Protein AF-0000000070921742 (afdb_homodimer)

Radius of gyration: 19.78 Å; Cα contacts (8 Å, |Δi|>4): 533; chains: 2; bounding box: 49×67×45 Å

Organism: NCBI:txid713585

Secondary structure (DSSP, 8-state):
-EE-EEEEEEEE-TTSSEEEE-SS-TT-EEEESSHHHHHHHHHHHHHHHHHHHHHHT---PPPPPPPTT-EEEEPPHHHHHHHHHHHHHHHHT--HHHHHHHHTS-HHHHHHHH-TTS---HHHHHHHHHHTTEEEEEEEEE-/-EE-EEEEEEEE-TTSSEEEE-SS-TT-EEEESSHHHHHHHHHHHHHHHHHHHHHHT---PPPPPPPTT-EEEEPPHHHHHHHHHHHHHHHHT--HHHHHHHHTS-HHHHHHHH-TTS---HHHHHHHHHHTTEEEEEEEEE-

Foldseek 3Di:
DAFQKAWWAWDADPVAFTWIAGPQQRQLIDTDRDDVVNQVSSQVSSLVSLLVCLVVVHDRDGHDDYDPRTDIHGHPPLSVLLSLLSNLCVVVVNDLCNLCVLLVHDSVVSVLSNNSVHDDDPVSSQVSCVSSVHHDDDDDDDD/DAFQKAWWAWDADPVAFTWIAGPQQRQLIDTDRDDVVNQVSSQVSSLVSLLVCLVVVHARDGHDDYDPRTDIHGHPPLSVLLSLLSNLCVVVVNDLCNLCVLLVHDSVVSVLSNNSVHDDDPVSSQVSCVSSVHHDDDDDDDD

pLDDT: mean 95.02, std 4.04, range [66.06, 98.38]

Structure (mmCIF, N/CA/C/O backbone):
data_AF-0000000070921742-model_v1
#
loop_
_entity.id
_entity.type
_entity.pdbx_description
1 polymer Antitoxin
#
loop_
_atom_site.group_PDB
_atom_site.id
_atom_site.type_symbol
_atom_site.label_atom_id
_atom_site.label_alt_id
_atom_site.label_comp_id
_atom_site.label_asym_id
_atom_site.label_entity_id
_atom_site.label_seq_id
_atom_site.pdbx_PDB_ins_code
_atom_site.Cartn_x
_atom_site.Cartn_y
_atom_site.Cartn_z
_atom_site.occupancy
_atom_site.B_iso_or_equiv
_atom_site.auth_seq_id
_atom_site.auth_comp_id
_atom_site.auth_asym_id
_atom_site.auth_atom_id
_atom_site.pdbx_PDB_model_num
ATOM 1 N N . MET A 1 1 ? 12.703 -3.893 7.715 1 66.06 1 MET A N 1
ATOM 2 C CA . MET A 1 1 ? 11.266 -3.637 7.574 1 66.06 1 MET A CA 1
ATOM 3 C C . MET A 1 1 ? 10.961 -2.156 7.766 1 66.06 1 MET A C 1
ATOM 5 O O . MET A 1 1 ? 11.367 -1.556 8.758 1 66.06 1 MET A O 1
ATOM 9 N N . HIS A 1 2 ? 10.492 -1.604 6.68 1 81.94 2 HIS A N 1
ATOM 10 C CA . HIS A 1 2 ? 10.156 -0.188 6.75 1 81.94 2 HIS A CA 1
ATOM 11 C C . HIS A 1 2 ? 8.648 0.024 6.641 1 81.94 2 HIS A C 1
ATOM 13 O O . HIS A 1 2 ? 8 -0.543 5.754 1 81.94 2 HIS A O 1
ATOM 19 N N . ALA A 1 3 ? 8.141 0.598 7.797 1 89.06 3 ALA A N 1
ATOM 20 C CA . ALA A 1 3 ? 6.762 1.073 7.738 1 89.06 3 ALA A CA 1
ATOM 21 C C . ALA A 1 3 ? 6.711 2.576 7.488 1 89.06 3 ALA A C 1
ATOM 23 O O . ALA A 1 3 ? 7.523 3.332 8.023 1 89.06 3 ALA A O 1
ATOM 24 N N . PHE A 1 4 ? 5.871 3.031 6.559 1 96.69 4 PHE A N 1
ATOM 25 C CA . PHE A 1 4 ? 5.766 4.445 6.219 1 96.69 4 PHE A CA 1
ATOM 26 C C . PHE A 1 4 ? 4.598 5.09 6.949 1 96.69 4 PHE A C 1
ATOM 28 O O . PHE A 1 4 ? 3.723 5.695 6.32 1 96.69 4 PHE A O 1
ATOM 35 N N . VAL A 1 5 ? 4.613 4.945 8.266 1 97.19 5 VAL A N 1
ATOM 36 C CA . VAL A 1 5 ? 3.682 5.531 9.227 1 97.19 5 VAL A CA 1
ATOM 37 C C . VAL A 1 5 ? 4.457 6.215 10.344 1 97.19 5 VAL A C 1
ATOM 39 O O . VAL A 1 5 ? 5.312 5.602 10.984 1 97.19 5 VAL A O 1
ATOM 42 N N . TYR A 1 6 ? 4.16 7.457 10.492 1 97.88 6 TYR A N 1
ATOM 43 C CA . TYR A 1 6 ? 4.973 8.25 11.406 1 97.88 6 TYR A CA 1
ATOM 44 C C . TYR A 1 6 ? 4.121 8.844 12.523 1 97.88 6 TYR A C 1
ATOM 46 O O . TYR A 1 6 ? 2.963 9.203 12.305 1 97.88 6 TYR A O 1
ATOM 54 N N . PRO A 1 7 ? 4.711 8.891 13.695 1 97.5 7 PRO A N 1
ATOM 55 C CA . PRO A 1 7 ? 4.027 9.633 14.758 1 97.5 7 PRO A CA 1
ATOM 56 C C . PRO A 1 7 ? 4.023 11.141 14.523 1 97.5 7 PRO A C 1
ATOM 58 O O . PRO A 1 7 ? 5.059 11.719 14.172 1 97.5 7 PRO A O 1
ATOM 61 N N . ILE A 1 8 ? 2.891 11.727 14.664 1 97.5 8 ILE A N 1
ATOM 62 C CA . ILE A 1 8 ? 2.686 13.164 14.492 1 97.5 8 ILE A CA 1
ATOM 63 C C . ILE A 1 8 ? 2.199 13.781 15.797 1 97.5 8 ILE A C 1
ATOM 65 O O . ILE A 1 8 ? 1.33 13.219 16.469 1 97.5 8 ILE A O 1
ATOM 69 N N . ALA A 1 9 ? 2.793 14.797 16.219 1 96.81 9 ALA A N 1
ATOM 70 C CA . ALA A 1 9 ? 2.336 15.539 17.391 1 96.81 9 ALA A CA 1
ATOM 71 C C . ALA A 1 9 ? 1.327 16.609 17 1 96.81 9 ALA A C 1
ATOM 73 O O . ALA A 1 9 ? 1.48 17.266 15.961 1 96.81 9 ALA A O 1
ATOM 74 N N . LEU A 1 10 ? 0.327 16.703 17.797 1 94.5 10 LEU A N 1
ATOM 75 C CA . LEU A 1 10 ? -0.616 17.812 17.703 1 94.5 10 LEU A CA 1
ATOM 76 C C . LEU A 1 10 ? -0.453 18.75 18.906 1 94.5 10 LEU A C 1
ATOM 78 O O . LEU A 1 10 ? -0.771 18.391 20.031 1 94.5 10 LEU A O 1
ATOM 82 N N . ILE A 1 11 ? 0.032 19.859 18.578 1 92.75 11 ILE A N 1
ATOM 83 C CA . ILE A 1 11 ? 0.316 20.828 19.641 1 92.75 11 ILE A CA 1
ATOM 84 C C . ILE A 1 11 ? -0.661 22 19.547 1 92.75 11 ILE A C 1
ATOM 86 O O . ILE A 1 11 ? -0.77 22.641 18.5 1 92.75 11 ILE A O 1
ATOM 90 N N . ASP A 1 12 ? -1.34 22.25 20.703 1 92.56 12 ASP A N 1
ATOM 91 C CA . ASP A 1 12 ? -2.25 23.391 20.734 1 92.56 12 ASP A CA 1
ATOM 92 C C . ASP A 1 12 ? -1.506 24.688 20.438 1 92.56 12 ASP A C 1
ATOM 94 O O . ASP A 1 12 ? -0.439 24.938 21 1 92.56 12 ASP A O 1
ATOM 98 N N . ASP A 1 13 ? -2.104 25.375 19.484 1 89.69 13 ASP A N 1
ATOM 99 C CA . ASP A 1 13 ? -1.549 26.688 19.156 1 89.69 13 ASP A CA 1
ATOM 100 C C . ASP A 1 13 ? -2.211 27.781 19.984 1 89.69 13 ASP A C 1
ATOM 102 O O . ASP A 1 13 ? -3.439 27.844 20.078 1 89.69 13 ASP A O 1
ATOM 106 N N . PRO A 1 14 ? -1.458 28.688 20.562 1 90.12 14 PRO A N 1
ATOM 107 C CA . PRO A 1 14 ? -2.031 29.781 21.359 1 90.12 14 PRO A CA 1
ATOM 108 C C . PRO A 1 14 ? -3.008 30.641 20.562 1 90.12 14 PRO A C 1
ATOM 110 O O . PRO A 1 14 ? -3.949 31.203 21.125 1 90.12 14 PRO A O 1
ATOM 113 N N . ASP A 1 15 ? -2.873 30.844 19.344 1 90.69 15 ASP A N 1
ATOM 114 C CA . ASP A 1 15 ? -3.711 31.688 18.5 1 90.69 15 ASP A CA 1
ATOM 115 C C . ASP A 1 15 ? -4.898 30.891 17.953 1 90.69 15 ASP A C 1
ATOM 117 O O . ASP A 1 15 ? -5.664 31.406 17.125 1 90.69 15 ASP A O 1
ATOM 121 N N . GLY A 1 16 ? -5.051 29.766 18.344 1 90.94 16 GLY A N 1
ATOM 122 C CA . GLY A 1 16 ? -6.133 28.922 17.859 1 90.94 16 GLY A CA 1
ATOM 123 C C . GLY A 1 16 ? -5.652 27.812 16.938 1 90.94 16 GLY A C 1
ATOM 124 O O . GLY A 1 16 ? -4.656 27.969 16.219 1 90.94 16 GLY A O 1
ATOM 125 N N . GLY A 1 17 ? -6.23 26.641 17.109 1 93.38 17 GLY A N 1
ATOM 126 C CA . GLY A 1 17 ? -5.895 25.516 16.234 1 93.38 17 GLY A CA 1
ATOM 127 C C . GLY A 1 17 ? -4.762 24.672 16.766 1 93.38 17 GLY A C 1
ATOM 128 O O . GLY A 1 17 ? -4.605 24.516 17.984 1 93.38 17 GLY A O 1
ATOM 129 N N . PHE A 1 18 ? -4.066 23.969 15.789 1 94.94 18 PHE A N 1
ATOM 130 C CA . PHE A 1 18 ? -3.033 23.016 16.156 1 94.94 18 PHE A CA 1
ATOM 131 C C . PHE A 1 18 ? -1.823 23.141 15.242 1 94.94 18 PHE A C 1
ATOM 133 O O . PHE A 1 18 ? -1.972 23.359 14.039 1 94.94 18 PHE A O 1
ATOM 140 N N . VAL A 1 19 ? -0.718 23.047 15.906 1 95.94 19 VAL A N 1
ATOM 141 C CA . VAL A 1 19 ? 0.493 22.797 15.133 1 95.94 19 VAL A CA 1
ATOM 142 C C . VAL A 1 19 ? 0.71 21.297 14.977 1 95.94 19 VAL A C 1
ATOM 144 O O . VAL A 1 19 ? 0.614 20.547 15.953 1 95.94 19 VAL A O 1
ATOM 147 N N . VAL A 1 20 ? 0.908 20.891 13.758 1 96.75 20 VAL A N 1
ATOM 148 C CA . VAL A 1 20 ? 1.173 19.5 13.422 1 96.75 20 VAL A CA 1
ATOM 149 C C . VAL A 1 20 ? 2.66 19.312 13.133 1 96.75 20 VAL A C 1
ATOM 151 O O . VAL A 1 20 ? 3.219 19.969 12.258 1 96.75 20 VAL A O 1
ATOM 154 N N . ALA A 1 21 ? 3.264 18.375 13.914 1 97.38 21 ALA A N 1
ATOM 155 C CA . ALA A 1 21 ? 4.707 18.219 13.766 1 97.38 21 ALA A CA 1
ATOM 156 C C . ALA A 1 21 ? 5.113 16.75 13.836 1 97.38 21 ALA A C 1
ATOM 158 O O . ALA A 1 21 ? 4.484 15.969 14.547 1 97.38 21 ALA A O 1
ATOM 159 N N . CYS A 1 22 ? 6.145 16.469 13.094 1 98.25 22 CYS A N 1
ATOM 160 C CA . CYS A 1 22 ? 6.703 15.125 13.094 1 98.25 22 CYS A CA 1
ATOM 161 C C . CYS A 1 22 ? 8.156 15.133 13.555 1 98.25 22 CYS A C 1
ATOM 163 O O . CYS A 1 22 ? 9 15.781 12.93 1 98.25 22 CYS A O 1
ATOM 165 N N . ARG A 1 23 ? 8.516 14.367 14.531 1 97.44 23 ARG A N 1
ATOM 166 C CA . ARG A 1 23 ? 9.867 14.383 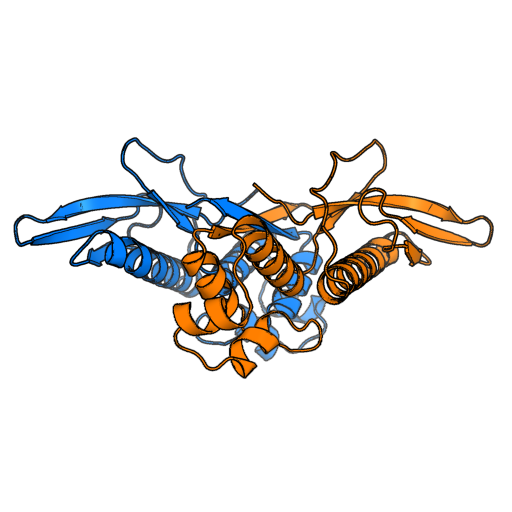15.086 1 97.44 23 ARG A CA 1
ATOM 167 C C . ARG A 1 23 ? 10.859 13.719 14.133 1 97.44 23 ARG A C 1
ATOM 169 O O . ARG A 1 23 ? 12.023 14.109 14.062 1 97.44 23 ARG A O 1
ATOM 176 N N . ASP A 1 24 ? 10.453 12.766 13.406 1 98.06 24 ASP A N 1
ATOM 177 C CA . ASP A 1 24 ? 11.344 12.023 12.516 1 98.06 24 ASP A CA 1
ATOM 178 C C . ASP A 1 24 ? 11.586 12.789 11.227 1 98.06 24 ASP A C 1
ATOM 180 O O . ASP A 1 24 ? 12.617 12.602 10.57 1 98.06 24 ASP A O 1
ATOM 184 N N . LEU A 1 25 ? 10.641 13.57 10.805 1 98.25 25 LEU A N 1
ATOM 185 C CA . LEU A 1 25 ? 10.703 14.391 9.602 1 98.25 25 LEU A CA 1
ATOM 186 C C . LEU A 1 25 ? 10.398 15.852 9.922 1 98.25 25 LEU A C 1
ATOM 188 O O . LEU A 1 25 ? 9.289 16.328 9.648 1 98.25 25 LEU A O 1
ATOM 192 N N . PRO A 1 26 ? 11.398 16.547 10.328 1 97.19 26 PRO A N 1
ATOM 193 C CA . PRO A 1 26 ? 11.164 17.891 10.844 1 97.19 26 PRO A CA 1
ATOM 194 C C . PRO A 1 26 ? 10.602 18.844 9.789 1 97.19 26 PRO A C 1
ATOM 196 O O . PRO A 1 26 ? 10.008 19.875 10.125 1 97.19 26 PRO A O 1
ATOM 199 N N . GLU A 1 27 ? 10.805 18.531 8.508 1 97.5 27 GLU A N 1
ATOM 200 C CA . GLU A 1 27 ? 10.242 19.328 7.422 1 97.5 27 GLU A CA 1
ATOM 201 C C . GLU A 1 27 ? 8.719 19.203 7.371 1 97.5 27 GLU A C 1
ATOM 203 O O . GLU A 1 27 ? 8.047 20 6.73 1 97.5 27 GLU A O 1
ATOM 208 N N . ALA A 1 28 ? 8.203 18.141 8.008 1 97.88 28 ALA A N 1
ATOM 209 C CA . ALA A 1 28 ? 6.754 17.938 8.062 1 97.88 28 ALA A CA 1
ATOM 210 C C . ALA A 1 28 ? 6.133 18.734 9.203 1 97.88 28 ALA A C 1
ATOM 212 O O . ALA A 1 28 ? 5.902 18.188 10.289 1 97.88 28 ALA A O 1
ATOM 213 N N . ILE A 1 29 ? 6 19.938 8.977 1 96.88 29 ILE A N 1
ATOM 214 C CA . ILE A 1 29 ? 5.367 20.844 9.938 1 96.88 29 ILE A CA 1
ATOM 215 C C . ILE A 1 29 ? 4.273 21.641 9.234 1 96.88 29 ILE A C 1
ATOM 217 O O . ILE A 1 29 ? 4.469 22.141 8.125 1 96.88 29 ILE A O 1
ATOM 221 N N . THR A 1 30 ? 3.104 21.641 9.812 1 96.94 30 THR A N 1
ATOM 222 C CA . THR A 1 30 ? 1.963 22.359 9.258 1 96.94 30 THR A CA 1
ATOM 223 C C . THR A 1 30 ? 0.998 22.781 10.359 1 96.94 30 THR A C 1
ATOM 225 O O . THR A 1 30 ? 1.364 22.797 11.539 1 96.94 30 THR A O 1
ATOM 228 N N . GLN A 1 31 ? -0.076 23.375 10.008 1 95.56 31 GLN A N 1
ATOM 229 C CA . GLN A 1 31 ? -1.089 23.828 10.953 1 95.56 31 GLN A CA 1
ATOM 230 C C . GLN A 1 31 ? -2.484 23.391 10.523 1 95.56 31 GLN A C 1
ATOM 232 O O . GLN A 1 31 ? -2.707 23.078 9.344 1 95.56 31 GLN A O 1
ATOM 237 N N . ALA A 1 32 ? -3.283 23.266 11.461 1 94.81 32 ALA A N 1
ATOM 238 C CA . ALA A 1 32 ? -4.68 22.922 11.203 1 94.81 32 ALA A CA 1
ATOM 239 C C . ALA A 1 32 ? -5.605 23.641 12.188 1 94.81 32 ALA A C 1
ATOM 241 O O . ALA A 1 32 ? -5.195 23.969 13.305 1 94.81 32 ALA A O 1
ATOM 242 N N . GLU A 1 33 ? -6.867 23.812 11.773 1 93.88 33 GLU A N 1
ATOM 243 C CA . GLU A 1 33 ? -7.82 24.547 12.594 1 93.88 33 GLU A CA 1
ATOM 244 C C . GLU A 1 33 ? -8.445 23.656 13.656 1 93.88 33 GLU A C 1
ATOM 246 O O . GLU A 1 33 ? -8.859 24.125 14.711 1 93.88 33 GLU A O 1
ATOM 251 N N . ASN A 1 34 ? -8.633 22.375 13.297 1 90.19 34 ASN A N 1
ATOM 252 C CA . ASN A 1 34 ? -9.203 21.391 14.211 1 90.19 34 ASN A CA 1
ATOM 253 C C . ASN A 1 34 ? -8.555 20.031 14.047 1 90.19 34 ASN A C 1
ATOM 255 O O . ASN A 1 34 ? -7.742 19.828 13.133 1 90.19 34 ASN A O 1
ATOM 259 N N . ARG A 1 35 ? -8.883 19.172 14.906 1 83.44 35 ARG A N 1
ATOM 260 C CA . ARG A 1 35 ? -8.234 17.859 14.953 1 83.44 35 ARG A CA 1
ATOM 261 C C . ARG A 1 35 ? -8.492 17.078 13.672 1 83.44 35 ARG A C 1
ATOM 263 O O . ARG A 1 35 ? -7.602 16.391 13.164 1 83.44 35 ARG A O 1
ATOM 270 N N . ALA A 1 36 ? -9.672 17.125 13.258 1 81.69 36 ALA A N 1
ATOM 271 C CA . ALA A 1 36 ? -10.023 16.391 12.039 1 81.69 36 ALA A CA 1
ATOM 272 C C . ALA A 1 36 ? -9.195 16.875 10.852 1 81.69 36 ALA A C 1
ATOM 274 O O . ALA A 1 36 ? -8.648 16.062 10.102 1 81.69 36 ALA A O 1
ATOM 275 N N . GLN A 1 37 ? -9.039 18.094 10.727 1 89.88 37 GLN A N 1
ATOM 276 C CA . GLN A 1 37 ? -8.227 18.672 9.664 1 89.88 37 GLN A CA 1
ATOM 277 C C . GLN A 1 37 ? -6.742 18.391 9.883 1 89.88 37 GLN A C 1
ATOM 279 O O . GLN A 1 37 ? -5.977 18.297 8.914 1 89.88 37 GLN A O 1
ATOM 284 N N . ALA A 1 38 ? -6.332 18.219 11.102 1 89.5 38 ALA A N 1
ATOM 285 C CA . ALA A 1 38 ? -4.93 18 11.445 1 89.5 38 ALA A CA 1
ATOM 286 C C . ALA A 1 38 ? -4.414 16.703 10.82 1 89.5 38 ALA A C 1
ATOM 288 O O . ALA A 1 38 ? -3.279 16.656 10.336 1 89.5 38 ALA A O 1
ATOM 289 N N . LEU A 1 39 ? -5.258 15.703 10.727 1 85.94 39 LEU A N 1
ATOM 290 C CA . LEU A 1 39 ? -4.852 14.43 10.141 1 85.94 39 LEU A CA 1
ATOM 291 C C . LEU A 1 39 ? -4.586 14.57 8.648 1 85.94 39 LEU A C 1
ATOM 293 O O . LEU A 1 39 ? -3.588 14.055 8.141 1 85.94 39 LEU A O 1
ATOM 297 N N . GLU A 1 40 ? -5.492 15.258 8.039 1 89.19 40 GLU A N 1
ATOM 298 C CA . GLU A 1 40 ? -5.34 15.469 6.605 1 89.19 40 GLU A CA 1
ATOM 299 C C . GLU A 1 40 ? -4.094 16.297 6.305 1 89.19 40 GLU A C 1
ATOM 301 O O . GLU A 1 40 ? -3.324 15.961 5.398 1 89.19 40 GLU A O 1
ATOM 306 N N . GLU A 1 41 ? -3.939 17.328 7.078 1 95.12 41 GLU A N 1
ATOM 307 C CA . GLU A 1 41 ? -2.779 18.188 6.879 1 95.12 41 GLU A CA 1
ATOM 308 C C . GLU A 1 41 ? -1.479 17.438 7.164 1 95.12 41 GLU A C 1
ATOM 310 O O . GLU A 1 41 ? -0.466 17.672 6.504 1 95.12 41 GLU A O 1
ATOM 315 N N . ALA A 1 42 ? -1.555 16.578 8.172 1 96.56 42 ALA A N 1
ATOM 316 C CA . ALA A 1 42 ? -0.38 15.781 8.523 1 96.56 42 ALA A CA 1
ATOM 317 C C . ALA A 1 42 ? 0.055 14.898 7.359 1 96.56 42 ALA A C 1
ATOM 319 O O . ALA A 1 42 ? 1.247 14.797 7.062 1 96.56 42 ALA A O 1
ATOM 320 N N . GLU A 1 43 ? -0.886 14.297 6.727 1 96 43 GLU A N 1
ATOM 321 C CA . GLU A 1 43 ? -0.585 13.43 5.594 1 96 43 GLU A CA 1
ATOM 322 C C . GLU A 1 43 ? 0.12 14.195 4.48 1 96 43 GLU A C 1
ATOM 324 O O . GLU A 1 43 ? 1.129 13.734 3.941 1 96 43 GLU A O 1
ATOM 329 N N . GLY A 1 44 ? -0.468 15.312 4.164 1 96.62 44 GLY A N 1
ATOM 330 C CA . G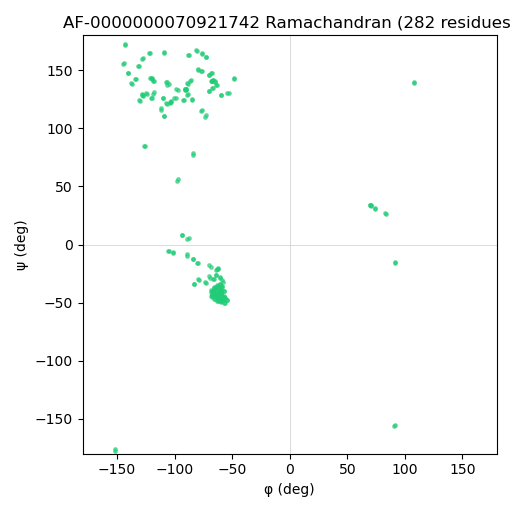LY A 1 44 ? 0.152 16.156 3.156 1 96.62 44 GLY A CA 1
ATOM 331 C C . GLY A 1 44 ? 1.554 16.609 3.531 1 96.62 44 GLY A C 1
ATOM 332 O O . GLY A 1 44 ? 2.449 16.625 2.686 1 96.62 44 GLY A O 1
ATOM 333 N N . ALA A 1 45 ? 1.74 16.969 4.789 1 98.12 45 ALA A N 1
ATOM 334 C CA . ALA A 1 45 ? 3.049 17.406 5.27 1 98.12 45 ALA A CA 1
ATOM 335 C C . ALA A 1 45 ? 4.07 16.281 5.184 1 98.12 45 ALA A C 1
ATOM 337 O O . ALA A 1 45 ? 5.219 16.5 4.793 1 98.12 45 ALA A O 1
ATOM 338 N N . LEU A 1 46 ? 3.672 15.094 5.559 1 98.06 46 LEU A N 1
ATOM 339 C CA . LEU A 1 46 ? 4.551 13.938 5.441 1 98.06 46 LEU A CA 1
ATOM 340 C C . LEU A 1 46 ? 4.93 13.688 3.986 1 98.06 46 LEU A C 1
ATOM 342 O O . LEU A 1 46 ? 6.09 13.414 3.68 1 98.06 46 LEU A O 1
ATOM 346 N N . GLN A 1 47 ? 3.916 13.766 3.121 1 97.81 47 GLN A N 1
ATOM 347 C CA . GLN A 1 47 ? 4.164 13.594 1.695 1 97.81 47 GLN A CA 1
ATOM 348 C C . GLN A 1 47 ? 5.211 14.586 1.193 1 97.81 47 GLN A C 1
ATOM 350 O O . GLN A 1 47 ? 6.184 14.195 0.544 1 97.81 47 GLN A O 1
ATOM 355 N N . ALA A 1 48 ? 5.02 15.82 1.499 1 97.94 48 ALA A N 1
ATOM 356 C CA . ALA A 1 48 ? 5.93 16.875 1.054 1 97.94 48 ALA A CA 1
ATOM 357 C C . ALA A 1 48 ? 7.336 16.656 1.605 1 97.94 48 ALA A C 1
ATOM 359 O O . ALA A 1 48 ? 8.328 16.828 0.89 1 97.94 48 ALA A O 1
ATOM 360 N N . ALA A 1 49 ? 7.453 16.25 2.85 1 98.31 49 ALA A N 1
ATOM 361 C CA . ALA A 1 49 ? 8.742 16.016 3.49 1 98.31 49 ALA A CA 1
ATOM 362 C C . ALA A 1 49 ? 9.508 14.891 2.801 1 98.31 49 ALA A C 1
ATOM 364 O O . ALA A 1 49 ? 10.695 15.023 2.512 1 98.31 49 ALA A O 1
ATOM 365 N N . ILE A 1 50 ? 8.828 13.852 2.529 1 97.88 50 ILE A N 1
ATOM 366 C CA . ILE A 1 50 ? 9.438 12.695 1.886 1 97.88 50 ILE A CA 1
ATOM 367 C C . ILE A 1 50 ? 9.891 13.062 0.476 1 97.88 50 ILE A C 1
ATOM 369 O O . ILE A 1 50 ? 11.008 12.727 0.065 1 97.88 50 ILE A O 1
ATOM 373 N N . GLU A 1 51 ? 9.023 13.719 -0.257 1 97.5 51 GLU 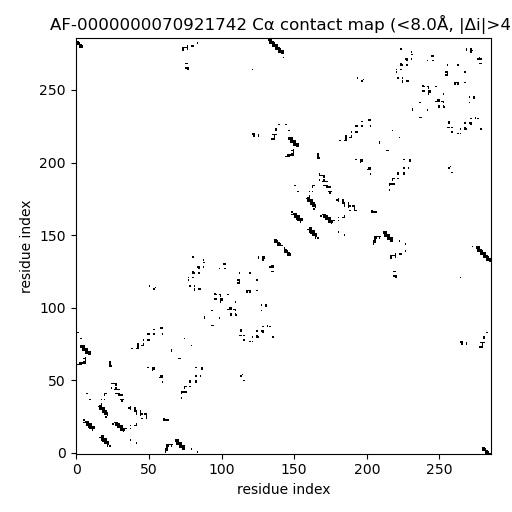A N 1
ATOM 374 C CA . GLU A 1 51 ? 9.375 14.156 -1.607 1 97.5 51 GLU A CA 1
ATOM 375 C C . GLU A 1 51 ? 10.609 15.039 -1.599 1 97.5 51 GLU A C 1
ATOM 377 O O . GLU A 1 51 ? 11.492 14.898 -2.455 1 97.5 51 GLU A O 1
ATOM 382 N N . MET A 1 52 ? 10.75 15.906 -0.646 1 97.62 52 MET A N 1
ATOM 383 C CA . MET A 1 52 ? 11.906 16.797 -0.508 1 97.62 52 MET A CA 1
ATOM 384 C C . MET A 1 52 ? 13.172 15.984 -0.236 1 97.62 52 MET A C 1
ATOM 386 O O . MET A 1 52 ? 14.227 16.266 -0.82 1 97.62 52 MET A O 1
ATOM 390 N N . ARG A 1 53 ? 13.047 15.008 0.648 1 97.25 53 ARG A N 1
ATOM 391 C CA . ARG A 1 53 ? 14.203 14.172 0.969 1 97.25 53 ARG A CA 1
ATOM 392 C C . ARG A 1 53 ? 14.695 13.422 -0.264 1 97.25 53 ARG A C 1
ATOM 394 O O . ARG A 1 53 ? 15.898 13.312 -0.486 1 97.25 53 ARG A O 1
ATOM 401 N N . ILE A 1 54 ? 13.797 12.922 -1.041 1 96.38 54 ILE A N 1
ATOM 402 C CA . ILE A 1 54 ? 14.148 12.211 -2.266 1 96.38 54 ILE A CA 1
ATOM 403 C C . ILE A 1 54 ? 14.859 13.164 -3.227 1 96.38 54 ILE A C 1
ATOM 405 O O . ILE A 1 54 ? 15.922 12.836 -3.764 1 96.38 54 ILE A O 1
ATOM 409 N N . GLN A 1 55 ? 14.273 14.312 -3.41 1 95.5 55 GLN A N 1
ATOM 410 C CA . GLN A 1 55 ? 14.836 15.305 -4.324 1 95.5 55 GLN A CA 1
ATOM 411 C C . GLN A 1 55 ? 16.219 15.742 -3.873 1 95.5 55 GLN A C 1
ATOM 413 O O . GLN A 1 55 ? 17.109 15.945 -4.703 1 95.5 55 GLN A O 1
ATOM 418 N N . ASP A 1 56 ? 16.406 15.836 -2.596 1 95.81 56 ASP A N 1
ATOM 419 C CA . ASP A 1 56 ? 17.656 16.312 -2.027 1 95.81 56 ASP A CA 1
ATOM 420 C C . ASP A 1 56 ? 18.688 15.195 -1.923 1 95.81 56 ASP A C 1
ATOM 422 O O . ASP A 1 56 ? 19.859 15.438 -1.627 1 95.81 56 ASP A O 1
ATOM 426 N N . GLY A 1 57 ? 18.25 14.039 -2.096 1 94.94 57 GLY A N 1
ATOM 427 C CA . GLY A 1 57 ? 19.172 12.906 -2.016 1 94.94 57 GLY A CA 1
ATOM 428 C C . GLY A 1 57 ? 19.594 12.586 -0.596 1 94.94 57 GLY A C 1
ATOM 429 O O . GLY A 1 57 ? 20.734 12.188 -0.362 1 94.94 57 GLY A O 1
ATOM 430 N N . THR A 1 58 ? 18.688 12.852 0.346 1 96.38 58 THR A N 1
ATOM 431 C CA . THR A 1 58 ? 19.031 12.602 1.742 1 96.38 58 THR A CA 1
ATOM 432 C C . THR A 1 58 ? 18.25 11.406 2.283 1 96.38 58 THR A C 1
ATOM 434 O O . THR A 1 58 ? 17.297 10.945 1.656 1 96.38 58 THR A O 1
ATOM 437 N N . ALA A 1 59 ? 18.688 10.898 3.416 1 95.69 59 ALA A N 1
ATOM 438 C CA . ALA A 1 59 ? 18.078 9.695 4 1 95.69 59 ALA A CA 1
ATOM 439 C C . ALA A 1 59 ? 16.656 9.969 4.473 1 95.69 59 ALA A C 1
ATOM 441 O O . ALA A 1 59 ? 16.312 11.109 4.797 1 95.69 59 ALA A O 1
ATOM 442 N N . ILE A 1 60 ? 15.844 8.984 4.391 1 97.38 60 ILE A N 1
ATOM 443 C CA . ILE A 1 60 ? 14.516 8.977 4.988 1 97.38 60 ILE A CA 1
ATOM 444 C C . ILE A 1 60 ? 14.523 8.109 6.246 1 97.38 60 ILE A C 1
ATOM 446 O O . ILE A 1 60 ? 14.82 6.914 6.18 1 97.38 60 ILE A O 1
ATOM 450 N N . PRO A 1 61 ? 14.18 8.648 7.344 1 97.06 61 PRO A N 1
ATOM 451 C CA . PRO A 1 61 ? 14.289 7.891 8.594 1 97.06 61 PRO A CA 1
ATOM 452 C C . PRO A 1 61 ? 13.172 6.863 8.758 1 97.06 61 PRO A C 1
ATOM 454 O O . PRO A 1 61 ? 12.062 7.059 8.242 1 97.06 61 PRO A O 1
ATOM 457 N N . THR A 1 62 ? 13.531 5.773 9.445 1 95.69 62 THR A N 1
ATOM 458 C CA . THR A 1 62 ? 12.5 4.875 9.945 1 95.69 62 THR A CA 1
ATOM 459 C C . THR A 1 62 ? 11.664 5.555 11.023 1 95.69 62 THR A C 1
ATOM 461 O O . THR A 1 62 ? 12.188 6.305 11.844 1 95.69 62 THR A O 1
ATOM 464 N N . ALA A 1 63 ? 10.406 5.285 11 1 96.69 63 ALA A N 1
ATOM 465 C CA . ALA A 1 63 ? 9.492 5.898 11.961 1 96.69 63 ALA A CA 1
ATOM 466 C C . ALA A 1 63 ? 9.828 5.473 13.391 1 96.69 63 ALA A C 1
ATOM 468 O O . ALA A 1 63 ? 10.078 4.297 13.648 1 96.69 63 ALA A O 1
ATOM 469 N N . SER A 1 64 ? 9.805 6.379 14.281 1 96.19 64 SER A N 1
ATOM 470 C CA . SER A 1 64 ? 9.93 6.09 15.703 1 96.19 64 SER A CA 1
ATOM 471 C C . SER A 1 64 ? 8.633 5.527 16.266 1 96.19 64 SER A C 1
ATOM 473 O O . SER A 1 64 ? 7.574 5.629 15.641 1 96.19 64 SER A O 1
ATOM 475 N N . ARG A 1 65 ? 8.75 4.934 17.453 1 95.06 65 ARG A N 1
ATOM 476 C CA . ARG A 1 65 ? 7.539 4.566 18.188 1 95.06 65 ARG A CA 1
ATOM 477 C C . ARG A 1 65 ? 6.777 5.805 18.656 1 95.06 65 ARG A C 1
ATOM 479 O O . ARG A 1 65 ? 7.387 6.797 19.062 1 95.06 65 ARG A O 1
ATOM 486 N N . PRO A 1 66 ? 5.457 5.672 18.547 1 96.25 66 PRO A N 1
ATOM 487 C CA . PRO A 1 66 ? 4.676 6.836 18.969 1 96.25 66 PRO A CA 1
ATOM 488 C C . PRO A 1 66 ? 4.82 7.121 20.469 1 96.25 66 PRO A C 1
ATOM 490 O O . PRO A 1 66 ? 4.906 6.191 21.266 1 96.25 66 PRO A O 1
ATOM 493 N N . ARG A 1 67 ? 4.914 8.344 20.844 1 96.94 67 ARG A N 1
ATOM 494 C CA . ARG A 1 67 ? 4.82 8.82 22.219 1 96.94 67 ARG A CA 1
ATOM 495 C C . ARG A 1 67 ? 3.373 9.086 22.609 1 96.94 67 ARG A C 1
ATOM 497 O O . ARG A 1 67 ? 2.488 9.117 21.75 1 96.94 67 ARG A O 1
ATOM 504 N N . ARG A 1 68 ? 3.182 9.18 23.953 1 94.75 68 ARG A N 1
ATOM 505 C CA . ARG A 1 68 ? 1.835 9.477 24.438 1 94.75 68 ARG A CA 1
ATOM 506 C C . ARG A 1 68 ? 1.28 10.727 23.766 1 94.75 68 ARG A C 1
ATOM 508 O O . ARG A 1 68 ? 1.964 11.75 23.703 1 94.75 68 ARG A O 1
ATOM 515 N N . GLY A 1 69 ? 0.043 10.594 23.25 1 91.81 69 GLY A N 1
ATOM 516 C CA . GLY A 1 69 ? -0.621 11.75 22.672 1 91.81 69 GLY A CA 1
ATOM 517 C C . GLY A 1 69 ? -0.366 11.906 21.188 1 91.81 69 GLY A C 1
ATOM 518 O O . GLY A 1 69 ? -1.062 12.664 20.516 1 91.81 69 GLY A O 1
ATOM 519 N N . GLU A 1 70 ? 0.611 11.242 20.672 1 95.25 70 GLU A N 1
ATOM 520 C CA . GLU A 1 70 ? 0.893 11.336 19.25 1 95.25 70 GLU A CA 1
ATOM 521 C C . GLU A 1 70 ? -0.056 10.453 18.438 1 95.25 70 GLU A C 1
ATOM 523 O O . GLU A 1 70 ? -0.552 9.445 18.938 1 95.25 70 GLU A O 1
ATOM 528 N N . LEU A 1 71 ? -0.265 10.922 17.25 1 92.81 71 LEU A N 1
ATOM 529 C CA . LEU A 1 71 ? -1.109 10.195 16.312 1 92.81 71 LEU A CA 1
ATOM 530 C C . LEU A 1 71 ? -0.271 9.562 15.211 1 92.81 71 LEU A C 1
ATOM 532 O O . LEU A 1 71 ? 0.687 10.164 14.727 1 92.81 71 LEU A O 1
ATOM 536 N N . LEU A 1 72 ? -0.667 8.328 14.867 1 94.94 72 LEU A N 1
ATOM 537 C CA . LEU A 1 72 ? 0.002 7.688 13.742 1 94.94 72 LEU A CA 1
ATOM 538 C C . LEU A 1 72 ? -0.639 8.102 12.422 1 94.94 72 LEU A C 1
ATOM 540 O O . LEU A 1 72 ? -1.856 7.996 12.258 1 94.94 72 LEU A O 1
ATOM 544 N N . VAL A 1 73 ? 0.178 8.602 11.555 1 96.06 73 VAL A N 1
ATOM 545 C CA . VAL A 1 73 ? -0.276 9.023 10.234 1 96.06 73 VAL A CA 1
ATOM 546 C C . VAL A 1 73 ? 0.54 8.32 9.156 1 96.06 73 VAL A C 1
ATOM 548 O O . VAL A 1 73 ? 1.77 8.266 9.234 1 96.06 73 VAL A O 1
ATOM 551 N N . ALA A 1 74 ? -0.177 7.762 8.242 1 96.81 74 ALA A N 1
ATOM 552 C CA . ALA A 1 74 ? 0.493 7.043 7.164 1 96.81 74 ALA A CA 1
ATOM 553 C C . ALA A 1 74 ? 0.87 7.988 6.027 1 96.81 74 ALA A C 1
ATOM 555 O O . ALA A 1 74 ? 0.11 8.898 5.691 1 96.81 74 ALA A O 1
ATOM 556 N N . VAL A 1 75 ? 2.053 7.762 5.461 1 97.56 75 VAL A N 1
ATOM 557 C CA . VAL A 1 75 ? 2.41 8.398 4.195 1 97.56 75 VAL A CA 1
ATOM 558 C C . VAL A 1 75 ? 1.522 7.852 3.076 1 97.56 75 VAL A C 1
ATOM 560 O O . VAL A 1 75 ? 1.264 6.648 3.01 1 97.56 75 VAL A O 1
ATOM 563 N N . PRO A 1 76 ? 1.002 8.781 2.234 1 96.75 76 PRO A N 1
ATOM 564 C CA . PRO A 1 76 ? 0.212 8.25 1.121 1 96.75 76 PRO A CA 1
ATOM 565 C C . PRO A 1 76 ? 0.922 7.117 0.385 1 96.75 76 PRO A C 1
ATOM 567 O O . PRO A 1 76 ? 2.139 7.172 0.183 1 96.75 76 PRO A O 1
ATOM 570 N N . ILE A 1 77 ? 0.217 6.141 -0.041 1 96.94 77 ILE A N 1
ATOM 571 C CA . ILE A 1 77 ? 0.765 4.887 -0.541 1 96.94 77 ILE A CA 1
ATOM 572 C C . ILE A 1 77 ? 1.699 5.16 -1.717 1 96.94 77 ILE A C 1
ATOM 574 O O . ILE A 1 77 ? 2.795 4.602 -1.792 1 96.94 77 ILE A O 1
ATOM 578 N N . GLY A 1 78 ? 1.27 5.977 -2.689 1 96.19 78 GLY A N 1
ATOM 579 C CA . GLY A 1 78 ? 2.125 6.281 -3.824 1 96.19 78 GLY A CA 1
ATOM 580 C C . GLY A 1 78 ? 3.467 6.863 -3.422 1 96.19 78 GLY A C 1
ATOM 581 O O . GLY A 1 78 ? 4.508 6.438 -3.924 1 96.19 78 GLY A O 1
ATOM 582 N N . THR A 1 79 ? 3.43 7.809 -2.521 1 96.94 79 THR A N 1
ATOM 583 C CA . THR A 1 79 ? 4.648 8.438 -2.027 1 96.94 79 THR A CA 1
ATOM 584 C C . THR A 1 79 ? 5.488 7.438 -1.238 1 96.94 79 THR A C 1
ATOM 586 O O . THR A 1 79 ? 6.715 7.41 -1.368 1 96.94 79 THR A O 1
ATOM 589 N N . ALA A 1 80 ? 4.852 6.676 -0.452 1 97.44 80 ALA A N 1
ATOM 590 C CA . ALA A 1 80 ? 5.547 5.668 0.34 1 97.44 80 ALA A CA 1
ATOM 591 C C . ALA A 1 80 ? 6.281 4.676 -0.558 1 97.44 80 ALA A C 1
ATOM 593 O O . ALA A 1 80 ? 7.398 4.254 -0.247 1 97.44 80 ALA A O 1
ATOM 594 N N . MET A 1 81 ? 5.664 4.332 -1.622 1 97.38 81 MET A N 1
ATOM 595 C CA . MET A 1 81 ? 6.289 3.389 -2.545 1 97.38 81 MET A CA 1
ATOM 596 C C . MET A 1 81 ? 7.512 4.008 -3.211 1 97.38 81 MET A C 1
ATOM 598 O O . MET A 1 81 ? 8.531 3.342 -3.381 1 97.38 81 MET A O 1
ATOM 602 N N . LYS A 1 82 ? 7.383 5.211 -3.619 1 97.44 82 LYS A N 1
ATOM 603 C CA . LYS A 1 82 ? 8.555 5.895 -4.168 1 97.44 82 LYS A CA 1
ATOM 604 C C . LYS A 1 82 ? 9.672 5.988 -3.131 1 97.44 82 LYS A C 1
ATOM 606 O O . LYS A 1 82 ? 10.844 5.793 -3.455 1 97.44 82 LYS A O 1
ATOM 611 N N . ALA A 1 83 ? 9.289 6.305 -1.906 1 97.5 83 ALA A N 1
ATOM 612 C CA . ALA A 1 83 ? 10.266 6.363 -0.822 1 97.5 83 ALA A CA 1
ATOM 613 C C . ALA A 1 83 ? 10.953 5.012 -0.631 1 97.5 83 ALA A C 1
ATOM 615 O O . ALA A 1 83 ? 12.172 4.949 -0.444 1 97.5 83 ALA A O 1
ATOM 616 N N . ALA A 1 84 ? 10.18 3.984 -0.647 1 97.81 84 ALA A N 1
ATOM 617 C CA . ALA A 1 84 ? 10.719 2.637 -0.492 1 97.81 84 ALA A CA 1
ATOM 618 C C . ALA A 1 84 ? 11.703 2.307 -1.609 1 97.81 84 ALA A C 1
ATOM 620 O O . ALA A 1 84 ? 12.758 1.717 -1.362 1 97.81 84 ALA A O 1
ATOM 621 N N . LEU A 1 85 ? 11.266 2.674 -2.836 1 97.69 85 LEU A N 1
ATOM 622 C CA . LEU A 1 85 ? 12.148 2.447 -3.975 1 97.69 85 LEU A CA 1
ATOM 623 C C . LEU A 1 85 ? 13.453 3.221 -3.814 1 97.69 85 LEU A C 1
ATOM 625 O O . LEU A 1 85 ? 14.539 2.666 -4.012 1 97.69 85 LEU A O 1
ATOM 629 N N . TYR A 1 86 ? 13.336 4.449 -3.463 1 97.44 86 TYR A N 1
ATOM 630 C CA . TYR A 1 86 ? 14.477 5.32 -3.201 1 97.44 86 TYR A CA 1
ATOM 631 C C . TYR A 1 86 ? 15.406 4.703 -2.158 1 97.44 86 TYR A C 1
ATOM 633 O O . TYR A 1 86 ? 16.625 4.637 -2.361 1 97.44 86 TYR A O 1
ATOM 641 N N . LEU A 1 87 ? 14.844 4.234 -1.058 1 97.25 87 LEU A N 1
ATOM 642 C CA . LEU A 1 87 ? 15.625 3.643 0.023 1 97.25 87 LEU A CA 1
ATOM 643 C C . LEU A 1 87 ? 16.312 2.361 -0.441 1 97.25 87 LEU A C 1
ATOM 645 O O . LEU A 1 87 ? 17.469 2.109 -0.093 1 97.25 87 LEU A O 1
ATOM 649 N N . ALA A 1 88 ? 15.617 1.531 -1.16 1 97.44 88 ALA A N 1
ATOM 650 C CA . ALA A 1 88 ? 16.188 0.294 -1.68 1 97.44 88 ALA A CA 1
ATOM 651 C C . ALA A 1 88 ? 17.375 0.583 -2.59 1 97.44 88 ALA A C 1
ATOM 653 O O . ALA A 1 88 ? 18.406 -0.097 -2.514 1 97.44 88 ALA A O 1
ATOM 654 N N . MET A 1 89 ? 17.25 1.542 -3.467 1 97.69 89 MET A N 1
ATOM 655 C CA . MET A 1 89 ? 18.328 1.933 -4.367 1 97.69 89 MET A CA 1
ATOM 656 C C . MET A 1 89 ? 19.531 2.418 -3.584 1 97.69 89 MET A C 1
ATOM 658 O O . MET A 1 89 ? 20.672 2.014 -3.865 1 97.69 89 MET A O 1
ATOM 662 N N . ARG A 1 90 ? 19.312 3.264 -2.662 1 96.25 90 ARG A N 1
ATOM 663 C CA . ARG A 1 90 ? 20.391 3.785 -1.829 1 96.25 90 ARG A CA 1
ATOM 664 C C . ARG A 1 90 ? 21.109 2.658 -1.096 1 96.25 90 ARG A C 1
ATOM 666 O O . ARG A 1 90 ? 22.344 2.629 -1.047 1 96.25 90 ARG A O 1
ATOM 673 N N . GLU A 1 91 ? 20.359 1.771 -0.514 1 95.69 91 GLU A N 1
ATOM 674 C CA . GLU A 1 91 ? 20.906 0.64 0.235 1 95.69 91 GLU A CA 1
ATOM 675 C C . GLU A 1 91 ? 21.797 -0.232 -0.646 1 95.69 91 GLU A C 1
ATOM 677 O O . GLU A 1 91 ? 22.828 -0.717 -0.198 1 95.69 91 GLU A O 1
ATOM 682 N N . GLN A 1 92 ? 21.453 -0.358 -1.826 1 97.56 92 GLN A N 1
ATOM 683 C CA . GLN A 1 92 ? 22.125 -1.301 -2.717 1 97.56 92 GLN A CA 1
ATOM 684 C C . GLN A 1 92 ? 23.109 -0.584 -3.641 1 97.56 92 GLN A C 1
ATOM 686 O O . GLN A 1 92 ? 23.812 -1.226 -4.422 1 97.56 92 GLN A O 1
ATOM 691 N N . GLY A 1 93 ? 23.125 0.662 -3.631 1 97.5 93 GLY A N 1
ATOM 692 C CA . GLY A 1 93 ? 23.984 1.445 -4.508 1 97.5 93 GLY A CA 1
ATOM 693 C C . GLY A 1 93 ? 23.562 1.384 -5.965 1 97.5 93 GLY A C 1
ATOM 694 O O . GLY A 1 93 ? 24.406 1.361 -6.863 1 97.5 93 GLY 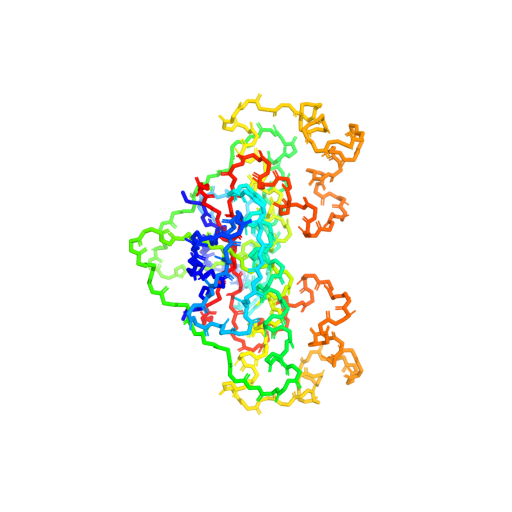A O 1
ATOM 695 N N . VAL A 1 94 ? 22.328 1.298 -6.223 1 97.88 94 VAL A N 1
ATOM 696 C CA . VAL A 1 94 ? 21.797 1.192 -7.574 1 97.88 94 VAL A CA 1
ATOM 697 C C . VAL A 1 94 ? 21.469 2.584 -8.117 1 97.88 94 VAL A C 1
ATOM 699 O O . VAL A 1 94 ? 20.766 3.357 -7.469 1 97.88 94 VAL A O 1
ATOM 702 N N . SER A 1 95 ? 22.031 2.936 -9.273 1 96.81 95 SER A N 1
ATOM 703 C CA . SER A 1 95 ? 21.75 4.207 -9.938 1 96.81 95 SER A CA 1
ATOM 704 C C . SER A 1 95 ? 20.438 4.141 -10.711 1 96.81 95 SER A C 1
ATOM 706 O O . SER A 1 95 ? 19.859 3.061 -10.891 1 96.81 95 SER A O 1
ATOM 708 N N . LYS A 1 96 ? 19.969 5.363 -11.102 1 96.12 96 LYS A N 1
ATOM 709 C CA . LYS A 1 96 ? 18.766 5.414 -11.93 1 96.12 96 LYS A CA 1
ATOM 710 C C . LYS A 1 96 ? 18.984 4.684 -13.25 1 96.12 96 LYS A C 1
ATOM 712 O O . LYS A 1 96 ? 18.078 3.996 -13.742 1 96.12 96 LYS A O 1
ATOM 717 N N . SER A 1 97 ? 20.203 4.797 -13.789 1 97.12 97 SER A N 1
ATOM 718 C CA . SER A 1 97 ? 20.547 4.113 -15.031 1 97.12 97 SER A CA 1
ATOM 719 C C . SER A 1 97 ? 20.562 2.602 -14.844 1 97.12 97 SER A C 1
ATOM 721 O O . SER A 1 97 ? 20.094 1.854 -15.703 1 97.12 97 SER A O 1
ATOM 723 N N . GLU A 1 98 ? 21.094 2.18 -13.766 1 97.81 98 GLU A N 1
ATOM 724 C CA . GLU A 1 98 ? 21.141 0.748 -13.484 1 97.81 98 GLU A CA 1
ATOM 725 C C . GLU A 1 98 ? 19.734 0.193 -13.234 1 97.81 98 GLU A C 1
ATOM 727 O O . GLU A 1 98 ? 19.422 -0.919 -13.656 1 97.81 98 GLU A O 1
ATOM 732 N N . LEU A 1 99 ? 18.891 0.958 -12.516 1 98.06 99 LEU A N 1
ATOM 733 C CA . LEU A 1 99 ? 17.5 0.563 -12.336 1 98.06 99 LEU A CA 1
ATOM 734 C C . LEU A 1 99 ? 16.797 0.386 -13.688 1 98.06 99 LEU A C 1
ATOM 736 O O . LEU A 1 99 ? 16.109 -0.605 -13.906 1 98.06 99 LEU A O 1
ATOM 740 N N . ALA A 1 100 ? 17 1.308 -14.602 1 98 100 ALA A N 1
ATOM 741 C CA . ALA A 1 100 ? 16.422 1.246 -15.945 1 98 100 ALA A CA 1
ATOM 742 C C . ALA A 1 100 ? 16.844 -0.032 -16.656 1 98 100 ALA A C 1
ATOM 744 O O . ALA A 1 100 ? 16.016 -0.713 -17.266 1 98 100 ALA A O 1
ATOM 745 N N . ARG A 1 101 ? 18.078 -0.334 -16.562 1 98.12 101 ARG A N 1
ATOM 746 C CA . ARG A 1 101 ? 18.625 -1.535 -17.188 1 98.12 101 ARG A CA 1
ATOM 747 C C . ARG A 1 101 ? 17.953 -2.791 -16.625 1 98.12 101 ARG A C 1
ATOM 749 O O . ARG A 1 101 ? 17.531 -3.66 -17.391 1 98.12 101 ARG A O 1
ATOM 756 N N . ARG A 1 102 ? 17.812 -2.867 -15.32 1 97.25 102 ARG A N 1
ATOM 757 C CA . ARG A 1 102 ? 17.219 -4.035 -14.672 1 97.25 102 ARG A CA 1
ATOM 758 C C . ARG A 1 102 ? 15.75 -4.184 -15.047 1 97.25 102 ARG A C 1
ATOM 760 O O . ARG A 1 102 ? 15.25 -5.301 -15.195 1 97.25 102 ARG A O 1
ATOM 767 N N . LEU A 1 103 ? 15.094 -3.031 -15.156 1 96.44 103 LEU A N 1
ATOM 768 C CA . LEU A 1 103 ? 13.664 -3.021 -15.453 1 96.44 103 LEU A CA 1
ATOM 769 C C . LEU A 1 103 ? 13.422 -3.229 -16.938 1 96.44 103 LEU A C 1
ATOM 771 O O . LEU A 1 103 ? 12.305 -3.539 -17.359 1 96.44 103 LEU A O 1
ATOM 775 N N . GLY A 1 104 ? 14.438 -3.057 -17.75 1 96.94 104 GLY A N 1
ATOM 776 C CA . GLY A 1 104 ? 14.281 -3.111 -19.203 1 96.94 104 GLY A CA 1
ATOM 777 C C . GLY A 1 104 ? 13.523 -1.923 -19.766 1 96.94 104 GLY A C 1
ATOM 778 O O . GLY A 1 104 ? 12.711 -2.072 -20.672 1 96.94 104 GLY A O 1
ATOM 779 N N . VAL A 1 105 ? 13.672 -0.758 -19.156 1 96.88 105 VAL A N 1
ATOM 780 C CA . VAL A 1 105 ? 13.031 0.47 -19.609 1 96.88 105 VAL A CA 1
ATOM 781 C C . VAL A 1 105 ? 14.086 1.532 -19.906 1 96.88 105 VAL A C 1
ATOM 783 O O . VAL A 1 105 ? 15.273 1.338 -19.609 1 96.88 105 VAL A O 1
ATOM 786 N N . ASN A 1 106 ? 13.711 2.568 -20.594 1 96.38 106 ASN A N 1
ATOM 787 C CA . ASN A 1 106 ? 14.656 3.664 -20.812 1 96.38 106 ASN A CA 1
ATOM 788 C C . ASN A 1 106 ? 14.875 4.465 -19.531 1 96.38 106 ASN A C 1
ATOM 790 O O . ASN A 1 106 ? 14.086 4.363 -18.578 1 96.38 106 ASN A O 1
ATOM 794 N N . GLU A 1 107 ? 15.953 5.195 -19.531 1 95.38 107 GLU A N 1
ATOM 795 C CA . GLU A 1 107 ? 16.359 5.938 -18.328 1 95.38 107 GLU A CA 1
ATOM 796 C C . GLU A 1 107 ? 15.305 6.965 -17.938 1 95.38 107 GLU A C 1
ATOM 798 O O . GLU A 1 107 ? 15.086 7.215 -16.75 1 95.38 107 GLU A O 1
ATOM 803 N N . LYS A 1 108 ? 14.672 7.559 -18.891 1 96.38 108 LYS A N 1
ATOM 804 C CA . LYS A 1 108 ? 13.641 8.562 -18.609 1 96.38 108 LYS A CA 1
ATOM 805 C C . LYS A 1 108 ? 12.492 7.961 -17.797 1 96.38 108 LYS A C 1
ATOM 807 O O . LYS A 1 108 ? 12 8.586 -16.859 1 96.38 108 LYS A O 1
ATOM 812 N N . GLU A 1 109 ? 12.125 6.77 -18.156 1 95.25 109 GLU A N 1
ATOM 813 C CA . GLU A 1 109 ? 11.055 6.074 -17.438 1 95.25 109 GLU A CA 1
ATOM 814 C C . GLU A 1 109 ? 11.453 5.777 -16 1 95.25 109 GLU A C 1
ATOM 816 O O . GLU A 1 109 ? 10.656 5.977 -15.078 1 95.25 109 GLU A O 1
ATOM 821 N N . ALA A 1 110 ? 12.672 5.301 -15.789 1 96.12 110 ALA A N 1
ATOM 822 C CA . ALA A 1 110 ? 13.164 5.008 -14.445 1 96.12 110 ALA A CA 1
ATOM 823 C C . ALA A 1 110 ? 13.234 6.277 -13.602 1 96.12 110 ALA A C 1
ATOM 825 O O . ALA A 1 110 ? 12.898 6.262 -12.422 1 96.12 110 ALA A O 1
ATOM 826 N N . ARG A 1 111 ? 13.633 7.383 -14.203 1 94.5 111 ARG A N 1
ATOM 827 C CA . ARG A 1 111 ? 13.727 8.664 -13.508 1 94.5 111 ARG A CA 1
ATOM 828 C C . ARG A 1 111 ? 12.352 9.148 -13.062 1 94.5 111 ARG A C 1
ATOM 830 O O . ARG A 1 111 ? 12.195 9.703 -11.977 1 94.5 111 ARG A O 1
ATOM 837 N N . ARG A 1 112 ? 11.375 8.898 -13.906 1 94.94 112 ARG A N 1
ATOM 838 C CA . ARG A 1 112 ? 10 9.312 -13.617 1 94.94 112 ARG A CA 1
ATOM 839 C C . ARG A 1 112 ? 9.438 8.555 -12.43 1 94.94 112 ARG A C 1
ATOM 841 O O . ARG A 1 112 ? 8.641 9.094 -11.656 1 94.94 112 ARG A O 1
ATOM 848 N N . MET A 1 113 ? 9.875 7.367 -12.211 1 94.88 113 MET A N 1
ATOM 849 C CA . MET A 1 113 ? 9.398 6.547 -11.102 1 94.88 113 MET A CA 1
ATOM 850 C C . MET A 1 113 ? 9.758 7.18 -9.766 1 94.88 113 MET A C 1
ATOM 852 O O . MET A 1 113 ? 9.023 7.039 -8.789 1 94.88 113 MET A O 1
ATOM 856 N N . LEU A 1 114 ? 10.836 7.969 -9.781 1 93.25 114 LEU A N 1
ATOM 857 C CA . LEU A 1 114 ? 11.305 8.547 -8.531 1 93.25 114 LEU A CA 1
ATOM 858 C C . LEU A 1 114 ? 10.961 10.023 -8.445 1 93.25 114 LEU A C 1
ATOM 860 O O . LEU A 1 114 ? 11.203 10.672 -7.422 1 93.25 114 LEU A O 1
ATOM 864 N N . ASP A 1 115 ? 10.438 10.516 -9.516 1 93.75 115 ASP A N 1
ATOM 865 C CA . ASP A 1 115 ? 10.039 11.914 -9.555 1 93.75 115 ASP A CA 1
ATOM 866 C C . ASP A 1 115 ? 8.727 12.141 -8.805 1 93.75 115 ASP A C 1
ATOM 868 O O . ASP A 1 115 ? 7.68 11.633 -9.219 1 93.75 115 ASP A O 1
ATOM 872 N N . PRO A 1 116 ? 8.773 12.93 -7.676 1 88.31 116 PRO A N 1
ATOM 873 C CA . PRO A 1 116 ? 7.566 13.141 -6.875 1 88.31 116 PRO A CA 1
ATOM 874 C C . PRO A 1 116 ? 6.461 13.852 -7.656 1 88.31 116 PRO A C 1
ATOM 876 O O . PRO A 1 116 ? 5.293 13.812 -7.25 1 88.31 116 PRO A O 1
ATOM 879 N N . ARG A 1 117 ? 6.812 14.523 -8.68 1 86.81 117 ARG A N 1
ATOM 880 C CA . ARG A 1 117 ? 5.84 15.266 -9.469 1 86.81 117 ARG A CA 1
ATOM 881 C C . ARG A 1 117 ? 5.246 14.391 -10.57 1 86.81 117 ARG A C 1
ATOM 883 O O . ARG A 1 117 ? 4.301 14.797 -11.25 1 86.81 117 ARG A O 1
ATOM 890 N N . HIS A 1 118 ? 5.793 13.227 -10.742 1 92.69 118 HIS A N 1
ATOM 891 C CA . HIS A 1 118 ? 5.32 12.328 -11.789 1 92.69 118 HIS A CA 1
ATOM 892 C C . HIS A 1 118 ? 4.414 11.242 -11.227 1 92.69 118 HIS A C 1
ATOM 894 O O . HIS A 1 118 ? 4.789 10.547 -10.281 1 92.69 118 HIS A O 1
ATOM 900 N N . SER A 1 119 ? 3.219 11.18 -11.859 1 89.12 119 SER A N 1
ATOM 901 C CA . SER A 1 119 ? 2.312 10.109 -11.469 1 89.12 119 SER A CA 1
ATOM 902 C C . SER A 1 119 ? 2.783 8.758 -12 1 89.12 119 SER A C 1
ATOM 904 O O . SER A 1 119 ? 2.891 8.57 -13.211 1 89.12 119 SER A O 1
ATOM 906 N N . THR A 1 120 ? 3.229 7.898 -11.195 1 90.19 120 THR A N 1
ATOM 907 C CA . THR A 1 120 ? 3.656 6.551 -11.547 1 90.19 120 THR A CA 1
ATOM 908 C C . THR A 1 120 ? 2.617 5.52 -11.117 1 90.19 120 THR A C 1
ATOM 910 O O . THR A 1 120 ? 2.045 5.625 -10.031 1 90.19 120 THR A O 1
ATOM 913 N N . LYS A 1 121 ? 2.398 4.562 -12.031 1 92.44 121 LYS A N 1
ATOM 914 C CA . LYS A 1 121 ? 1.453 3.496 -11.719 1 92.44 121 LYS A CA 1
ATOM 915 C C . LYS A 1 121 ? 1.984 2.609 -10.594 1 92.44 121 LYS A C 1
ATOM 917 O O . LYS A 1 121 ? 3.168 2.268 -10.57 1 92.44 121 LYS A O 1
ATOM 922 N N . VAL A 1 122 ? 1.12 2.221 -9.734 1 94.44 122 VAL A N 1
ATOM 923 C CA . VAL A 1 122 ? 1.48 1.463 -8.539 1 94.44 122 VAL A CA 1
ATOM 924 C C . VAL A 1 122 ? 2.09 0.122 -8.938 1 94.44 122 VAL A C 1
ATOM 926 O O . VAL A 1 122 ? 3.145 -0.265 -8.43 1 94.44 122 VAL A O 1
ATOM 929 N N . PRO A 1 123 ? 1.528 -0.636 -9.977 1 94.25 123 PRO A N 1
ATOM 930 C CA . PRO A 1 123 ? 2.141 -1.913 -10.352 1 94.25 123 PRO A CA 1
ATOM 931 C C . PRO A 1 123 ? 3.586 -1.76 -10.82 1 94.25 123 PRO A C 1
ATOM 933 O O . PRO A 1 123 ? 4.414 -2.646 -10.586 1 94.25 123 PRO A O 1
ATOM 936 N N . ALA A 1 124 ? 3.9 -0.655 -11.477 1 95.69 124 ALA A N 1
ATOM 937 C CA . ALA A 1 124 ? 5.27 -0.419 -11.93 1 95.69 124 ALA A CA 1
ATOM 938 C C . ALA A 1 124 ? 6.219 -0.253 -10.742 1 95.69 124 ALA A C 1
ATOM 940 O O . ALA A 1 124 ? 7.332 -0.782 -10.75 1 95.69 124 ALA A O 1
ATOM 941 N N . LEU A 1 125 ? 5.773 0.452 -9.742 1 97.12 125 LEU A N 1
ATOM 942 C CA . LEU A 1 125 ? 6.586 0.635 -8.539 1 97.12 125 LEU A CA 1
ATOM 943 C C . LEU A 1 125 ? 6.762 -0.686 -7.797 1 97.12 125 LEU A C 1
ATOM 945 O O . LEU A 1 125 ? 7.844 -0.968 -7.277 1 97.12 125 LEU A O 1
ATOM 949 N N . GLU A 1 126 ? 5.699 -1.485 -7.734 1 96.44 126 GLU A N 1
ATOM 950 C CA . GLU A 1 126 ? 5.797 -2.811 -7.129 1 96.44 126 GLU A CA 1
ATOM 951 C C . GLU A 1 126 ? 6.844 -3.664 -7.832 1 96.44 126 GLU A C 1
ATOM 953 O O . GLU A 1 126 ? 7.645 -4.34 -7.18 1 96.44 126 GLU A O 1
ATOM 958 N N . HIS A 1 127 ? 6.742 -3.611 -9.102 1 95.25 127 HIS A N 1
ATOM 959 C CA . HIS A 1 127 ? 7.684 -4.391 -9.898 1 95.25 127 HIS A CA 1
ATOM 960 C C . HIS A 1 127 ? 9.117 -3.932 -9.656 1 95.25 127 HIS A C 1
ATOM 962 O O . HIS A 1 127 ? 10.016 -4.758 -9.492 1 95.25 127 HIS A O 1
ATOM 968 N N . ALA A 1 128 ? 9.352 -2.658 -9.656 1 97.75 128 ALA A N 1
ATOM 969 C CA . ALA A 1 128 ? 10.68 -2.104 -9.398 1 97.75 128 ALA A CA 1
ATOM 970 C C . ALA A 1 128 ? 11.203 -2.547 -8.039 1 97.75 128 ALA A C 1
ATOM 972 O O . ALA A 1 128 ? 12.367 -2.947 -7.918 1 97.75 128 ALA A O 1
ATOM 973 N N . LEU A 1 129 ? 10.383 -2.477 -7.031 1 97.25 129 LEU A N 1
ATOM 974 C CA . LEU A 1 129 ? 10.773 -2.918 -5.695 1 97.25 129 LEU A CA 1
ATOM 975 C C . LEU A 1 129 ? 11.141 -4.398 -5.699 1 97.25 129 LEU A C 1
ATOM 977 O O . LEU A 1 129 ? 12.133 -4.801 -5.082 1 97.25 129 LEU A O 1
ATOM 981 N N . HIS A 1 130 ? 10.336 -5.148 -6.418 1 95.06 130 HIS A N 1
ATOM 982 C CA . HIS A 1 130 ? 10.586 -6.582 -6.52 1 95.06 130 HIS A CA 1
ATOM 983 C C . HIS A 1 130 ? 11.953 -6.855 -7.145 1 95.06 130 HIS A C 1
ATOM 985 O O . HIS A 1 130 ? 12.695 -7.715 -6.672 1 95.06 130 HIS A O 1
ATOM 991 N N . ILE A 1 131 ? 12.281 -6.117 -8.211 1 95.5 131 ILE A N 1
ATOM 992 C CA . ILE A 1 131 ? 13.555 -6.277 -8.906 1 95.5 131 ILE A CA 1
ATOM 993 C C . ILE A 1 131 ? 14.703 -5.98 -7.945 1 95.5 131 ILE A C 1
ATOM 995 O O . ILE A 1 131 ? 15.781 -6.582 -8.047 1 95.5 131 ILE A O 1
ATOM 999 N N . LEU A 1 132 ? 14.469 -5.164 -6.984 1 96.94 132 LEU A N 1
ATOM 1000 C CA . LEU A 1 132 ? 15.5 -4.805 -6.012 1 96.94 132 LEU A CA 1
ATOM 1001 C C . LEU A 1 132 ? 15.414 -5.703 -4.781 1 96.94 132 LEU A C 1
ATOM 1003 O O . LEU A 1 132 ? 16.047 -5.422 -3.76 1 96.94 132 LEU A O 1
ATOM 1007 N N . GLY A 1 133 ? 14.594 -6.742 -4.816 1 94.56 133 GLY A N 1
ATOM 1008 C CA . GLY A 1 133 ? 14.539 -7.73 -3.748 1 94.56 133 GLY A CA 1
ATOM 1009 C C . GLY A 1 133 ? 13.648 -7.305 -2.592 1 94.56 133 GLY A C 1
ATOM 1010 O O . GLY A 1 133 ? 13.891 -7.691 -1.445 1 94.56 133 GLY A O 1
ATOM 1011 N N . LYS A 1 134 ? 12.641 -6.445 -2.867 1 96.38 134 LYS A N 1
ATOM 1012 C CA . LYS A 1 134 ? 11.758 -5.953 -1.818 1 96.38 134 LYS A CA 1
ATOM 1013 C C . LYS A 1 134 ? 10.305 -6.348 -2.096 1 96.38 134 LYS A C 1
ATOM 1015 O O . LYS A 1 134 ? 9.867 -6.344 -3.248 1 96.38 134 LYS A O 1
ATOM 1020 N N . ARG A 1 135 ? 9.578 -6.684 -1.08 1 94.94 135 ARG A N 1
ATOM 1021 C CA . ARG A 1 135 ? 8.141 -6.938 -1.136 1 94.94 135 ARG A CA 1
ATOM 1022 C C . ARG A 1 135 ? 7.352 -5.797 -0.504 1 94.94 135 ARG A C 1
ATOM 1024 O O . ARG A 1 135 ? 7.59 -5.434 0.65 1 94.94 135 ARG A O 1
ATOM 1031 N N . ALA A 1 136 ? 6.52 -5.238 -1.287 1 96.5 136 ALA A N 1
ATOM 1032 C CA . ALA A 1 136 ? 5.586 -4.25 -0.762 1 96.5 136 ALA A CA 1
ATOM 1033 C C . ALA A 1 136 ? 4.285 -4.91 -0.307 1 96.5 136 ALA A C 1
ATOM 1035 O O . ALA A 1 136 ? 3.727 -5.746 -1.018 1 96.5 136 ALA A O 1
ATOM 1036 N N . GLU A 1 137 ? 3.824 -4.516 0.884 1 96.75 137 GLU A N 1
ATOM 1037 C CA . GLU A 1 137 ? 2.6 -5.082 1.443 1 96.75 137 GLU A CA 1
ATOM 1038 C C . GLU A 1 137 ? 1.695 -3.99 2.01 1 96.75 137 GLU A C 1
ATOM 1040 O O . GLU A 1 137 ? 2.18 -3.008 2.576 1 96.75 137 GLU A O 1
ATOM 1045 N N . LEU A 1 138 ? 0.425 -4.219 1.808 1 97.12 138 LEU A N 1
ATOM 1046 C CA . LEU A 1 138 ? -0.557 -3.322 2.408 1 97.12 138 LEU A CA 1
ATOM 1047 C C . LEU A 1 138 ? -0.975 -3.822 3.789 1 97.12 138 LEU A C 1
ATOM 1049 O O . LEU A 1 138 ? -1.274 -5.004 3.961 1 97.12 138 LEU A O 1
ATOM 1053 N N . ARG A 1 139 ? -0.982 -2.957 4.707 1 95.75 139 ARG A N 1
ATOM 1054 C CA . ARG A 1 139 ? -1.617 -3.17 6.004 1 95.75 139 ARG A CA 1
ATOM 1055 C C . ARG A 1 139 ? -2.742 -2.168 6.234 1 95.75 139 ARG A C 1
ATOM 1057 O O . ARG A 1 139 ? -2.643 -1.01 5.828 1 95.75 139 ARG A O 1
ATOM 1064 N N . VAL A 1 140 ? -3.787 -2.648 6.82 1 96.81 140 VAL A N 1
ATOM 1065 C CA . VAL A 1 140 ? -4.926 -1.778 7.098 1 96.81 140 VAL A CA 1
ATOM 1066 C C . VAL A 1 140 ? -5.309 -1.877 8.57 1 96.81 140 VAL A C 1
ATOM 1068 O O . VAL A 1 140 ? -5.492 -2.977 9.102 1 96.81 140 VAL A O 1
ATOM 1071 N N . ASN A 1 141 ? -5.395 -0.787 9.172 1 94.69 141 ASN A N 1
ATOM 1072 C CA . ASN A 1 141 ? -5.73 -0.683 10.586 1 94.69 141 ASN A CA 1
ATOM 1073 C C . ASN A 1 141 ? -6.891 0.281 10.82 1 94.69 141 ASN A C 1
ATOM 1075 O O . ASN A 1 141 ? -7.238 1.065 9.938 1 94.69 141 ASN A O 1
ATOM 1079 N N . GLY A 1 142 ? -7.527 0.105 12.039 1 92.75 142 GLY A N 1
ATOM 1080 C CA . GLY A 1 142 ? -8.5 1.114 12.438 1 92.75 142 GLY A CA 1
ATOM 1081 C C . GLY A 1 142 ? -7.863 2.443 12.797 1 92.75 142 GLY A C 1
ATOM 1082 O O . GLY A 1 142 ? -6.719 2.484 13.258 1 92.75 142 GLY A O 1
ATOM 1083 N N . LEU A 1 143 ? -8.562 3.516 12.492 1 87.5 143 LEU A N 1
ATOM 1084 C CA . LEU A 1 143 ? -8.094 4.84 12.883 1 87.5 143 LEU A CA 1
ATOM 1085 C C . LEU A 1 143 ? -8.32 5.074 14.375 1 87.5 143 LEU A C 1
ATOM 1087 O O . LEU A 1 143 ? -9.312 4.617 14.938 1 87.5 143 LEU A O 1
ATOM 1091 N N . MET B 1 1 ? -6.523 -5.695 12.258 1 66.12 1 MET B N 1
ATOM 1092 C CA . MET B 1 1 ? -5.383 -5.473 11.375 1 66.12 1 MET B CA 1
ATOM 1093 C C . MET B 1 1 ? -5.328 -6.531 10.273 1 66.12 1 MET B C 1
ATOM 1095 O O . MET B 1 1 ? -5.371 -7.73 10.562 1 66.12 1 MET B O 1
ATOM 1099 N N . HIS B 1 2 ? -5.504 -6.031 9.094 1 82.5 2 HIS B N 1
ATOM 1100 C CA . HIS B 1 2 ? -5.461 -6.953 7.969 1 82.5 2 HIS B CA 1
ATOM 1101 C C . HIS B 1 2 ? -4.23 -6.707 7.098 1 82.5 2 HIS B C 1
ATOM 1103 O O . HIS B 1 2 ? -3.943 -5.566 6.734 1 82.5 2 HIS B O 1
ATOM 1109 N N . ALA B 1 3 ? -3.377 -7.809 7.113 1 89.38 3 ALA B N 1
ATOM 1110 C CA . ALA B 1 3 ? -2.283 -7.797 6.145 1 89.38 3 ALA B CA 1
ATOM 1111 C C . ALA B 1 3 ? -2.65 -8.594 4.895 1 89.38 3 ALA B C 1
ATOM 1113 O O . ALA B 1 3 ? -3.287 -9.648 4.988 1 89.38 3 ALA B O 1
ATOM 1114 N N . PHE B 1 4 ? -2.41 -8.039 3.707 1 96.81 4 PHE B N 1
ATOM 1115 C CA . PHE B 1 4 ? -2.752 -8.711 2.457 1 96.81 4 PHE B CA 1
ATOM 1116 C C . PHE B 1 4 ? -1.537 -9.422 1.874 1 96.81 4 PHE B C 1
ATOM 1118 O O . PHE B 1 4 ? -1.149 -9.164 0.732 1 96.81 4 PHE B O 1
ATOM 1125 N N . VAL B 1 5 ? -0.962 -10.297 2.678 1 97.19 5 VAL B N 1
ATOM 1126 C CA . VAL B 1 5 ? 0.149 -11.195 2.367 1 97.19 5 VAL B CA 1
ATOM 1127 C C . VAL B 1 5 ? -0.187 -12.609 2.816 1 97.19 5 VAL B C 1
ATOM 1129 O O . VAL B 1 5 ? -0.541 -12.836 3.977 1 97.19 5 VAL B O 1
ATOM 1132 N N . TYR B 1 6 ? -0.108 -13.484 1.881 1 97.88 6 TYR B N 1
ATOM 1133 C CA . TYR B 1 6 ? -0.586 -14.836 2.158 1 97.88 6 TYR B CA 1
ATOM 1134 C C . TYR B 1 6 ? 0.527 -15.859 1.967 1 97.88 6 TYR B C 1
ATOM 1136 O O . TYR B 1 6 ? 1.375 -15.703 1.084 1 97.88 6 TYR B O 1
ATOM 1144 N N . PRO B 1 7 ? 0.505 -16.844 2.814 1 97.44 7 PRO B N 1
ATOM 1145 C CA . PRO B 1 7 ? 1.413 -17.969 2.561 1 97.44 7 PRO B CA 1
ATOM 1146 C C . PRO B 1 7 ? 1 -18.797 1.348 1 97.44 7 PRO B C 1
ATOM 1148 O O . PRO B 1 7 ? -0.177 -19.141 1.199 1 97.44 7 PRO B O 1
ATOM 1151 N N . ILE B 1 8 ? 1.935 -19.062 0.509 1 97.44 8 ILE B N 1
ATOM 1152 C CA . ILE B 1 8 ? 1.742 -19.859 -0.699 1 97.44 8 ILE B CA 1
ATOM 1153 C C . ILE B 1 8 ? 2.615 -21.109 -0.638 1 97.44 8 ILE B C 1
ATOM 1155 O O . ILE B 1 8 ? 3.783 -21.047 -0.248 1 97.44 8 ILE B O 1
ATOM 1159 N N . ALA B 1 9 ? 2.064 -22.219 -0.897 1 96.75 9 ALA B N 1
ATOM 1160 C CA . ALA B 1 9 ? 2.82 -23.469 -0.987 1 96.75 9 ALA B CA 1
ATOM 1161 C C . ALA B 1 9 ? 3.314 -23.703 -2.41 1 96.75 9 ALA B C 1
ATOM 1163 O O . ALA B 1 9 ? 2.6 -23.438 -3.377 1 96.75 9 ALA B O 1
ATOM 1164 N N . LEU B 1 10 ? 4.52 -24.156 -2.471 1 94.38 10 LEU B N 1
ATOM 1165 C CA . LEU B 1 10 ? 5.082 -24.656 -3.721 1 94.38 10 LEU B CA 1
ATOM 1166 C C . LEU B 1 10 ? 5.242 -26.172 -3.68 1 94.38 10 LEU B C 1
ATOM 1168 O O . LEU B 1 10 ? 6.066 -26.703 -2.928 1 94.38 10 LEU B O 1
ATOM 1172 N N . ILE B 1 11 ? 4.453 -26.766 -4.449 1 92.81 11 ILE B N 1
ATOM 1173 C CA . ILE B 1 11 ? 4.441 -28.219 -4.453 1 92.81 11 ILE B CA 1
ATOM 1174 C C . ILE B 1 11 ? 5.02 -28.75 -5.766 1 92.81 11 ILE B C 1
ATOM 1176 O O . ILE B 1 11 ? 4.547 -28.391 -6.848 1 92.81 11 ILE B O 1
ATOM 1180 N N . ASP B 1 12 ? 6.055 -29.641 -5.602 1 92.56 12 ASP B N 1
ATOM 1181 C CA . ASP B 1 12 ? 6.629 -30.234 -6.805 1 92.56 12 ASP B CA 1
ATOM 1182 C C . ASP B 1 12 ? 5.578 -31.016 -7.59 1 92.56 12 ASP B C 1
ATOM 1184 O O . ASP B 1 12 ? 4.812 -31.781 -7.012 1 92.56 12 ASP B O 1
ATOM 1188 N N . ASP B 1 13 ? 5.574 -30.641 -8.867 1 89.69 13 ASP B N 1
ATOM 1189 C CA . ASP B 1 13 ? 4.676 -31.359 -9.758 1 89.69 13 ASP B CA 1
ATOM 1190 C C . ASP B 1 13 ? 5.383 -32.562 -10.391 1 89.69 13 ASP B C 1
ATOM 1192 O O . ASP B 1 13 ? 6.492 -32.438 -10.914 1 89.69 13 ASP B O 1
ATOM 1196 N N . PRO B 1 14 ? 4.773 -33.719 -10.414 1 90.06 14 PRO B N 1
ATOM 1197 C CA . PRO B 1 14 ? 5.387 -34.906 -11.023 1 90.06 14 PRO B CA 1
ATOM 1198 C C . PRO B 1 14 ? 5.734 -34.719 -12.492 1 90.06 14 PRO B C 1
ATOM 1200 O O . PRO B 1 14 ? 6.691 -35.312 -12.992 1 90.06 14 PRO B O 1
ATOM 1203 N N . ASP B 1 15 ? 5.066 -33.969 -13.234 1 90.56 15 ASP B N 1
ATOM 1204 C CA . ASP B 1 15 ? 5.27 -33.75 -14.656 1 90.56 15 ASP B CA 1
ATOM 1205 C C . ASP B 1 15 ? 6.254 -32.594 -14.891 1 90.56 15 ASP B C 1
ATOM 1207 O O . ASP B 1 15 ? 6.477 -32.188 -16.031 1 90.56 15 ASP B O 1
ATOM 1211 N N . GLY B 1 16 ? 6.793 -32.094 -13.922 1 90.81 16 GLY B N 1
ATOM 1212 C CA . GLY B 1 16 ? 7.715 -30.969 -14.031 1 90.81 16 GLY B CA 1
ATOM 1213 C C . GLY B 1 16 ? 7.133 -29.672 -13.523 1 90.81 16 GLY B C 1
ATOM 1214 O O . GLY B 1 16 ? 5.922 -29.453 -13.594 1 90.81 16 GLY B O 1
ATOM 1215 N N . GLY B 1 17 ? 7.957 -28.922 -12.836 1 93.19 17 GLY B N 1
ATOM 1216 C CA . GLY B 1 17 ? 7.52 -27.609 -12.344 1 93.19 17 GLY B CA 1
ATOM 1217 C C . GLY B 1 17 ? 6.914 -27.672 -10.953 1 93.19 17 GLY B C 1
ATOM 1218 O O . GLY B 1 17 ? 7.309 -28.5 -10.133 1 93.19 17 GLY B O 1
ATOM 1219 N N . PHE B 1 18 ? 6.047 -26.641 -10.672 1 94.88 18 PHE B N 1
ATOM 1220 C CA . PHE B 1 18 ? 5.484 -26.484 -9.336 1 94.88 18 PHE B CA 1
ATOM 1221 C C . PHE B 1 18 ? 4.004 -26.141 -9.406 1 94.88 18 PHE B C 1
ATOM 1223 O O . PHE B 1 18 ? 3.586 -25.359 -10.273 1 94.88 18 PHE B O 1
ATOM 1230 N N . VAL B 1 19 ? 3.324 -26.781 -8.523 1 95.94 19 VAL B N 1
ATOM 1231 C CA . VAL B 1 19 ? 1.979 -26.281 -8.242 1 95.94 19 VAL B CA 1
ATOM 1232 C C . VAL B 1 19 ? 2.035 -25.234 -7.141 1 95.94 19 VAL B C 1
ATOM 1234 O O . VAL B 1 19 ? 2.689 -25.438 -6.113 1 95.94 19 VAL B O 1
ATOM 1237 N N . VAL B 1 20 ? 1.429 -24.125 -7.414 1 96.69 20 VAL B N 1
ATOM 1238 C CA . VAL B 1 20 ? 1.341 -23.016 -6.465 1 96.69 20 VAL B CA 1
ATOM 1239 C C . VAL B 1 20 ? -0.053 -22.969 -5.844 1 96.69 20 VAL B C 1
ATOM 1241 O O . VAL B 1 20 ? -1.056 -22.891 -6.559 1 96.69 20 VAL B O 1
ATOM 1244 N N . ALA B 1 21 ? -0.066 -23.031 -4.5 1 97.38 21 ALA B N 1
ATOM 1245 C CA . ALA B 1 21 ? -1.367 -23.109 -3.84 1 97.38 21 ALA B CA 1
ATOM 1246 C C . ALA B 1 21 ? -1.392 -22.266 -2.572 1 97.38 21 ALA B C 1
ATOM 1248 O O . ALA B 1 21 ? -0.369 -22.109 -1.901 1 97.38 21 ALA B O 1
ATOM 1249 N N . CYS B 1 22 ? -2.555 -21.75 -2.314 1 98.25 22 CYS B N 1
ATOM 1250 C CA . CYS B 1 22 ? -2.768 -20.969 -1.104 1 98.25 22 CYS B CA 1
ATOM 1251 C C . CYS B 1 22 ? -3.855 -21.594 -0.236 1 98.25 22 CYS B C 1
ATOM 1253 O O . CYS B 1 22 ? -4.996 -21.734 -0.673 1 98.25 22 CYS B O 1
ATOM 1255 N N . ARG B 1 23 ? -3.602 -21.859 1.006 1 97.5 23 ARG B N 1
ATOM 1256 C CA . ARG B 1 23 ? -4.559 -22.531 1.88 1 97.5 23 ARG B CA 1
ATOM 1257 C C . ARG B 1 23 ? -5.703 -21.594 2.258 1 97.5 23 ARG B C 1
ATOM 1259 O O . ARG B 1 23 ? -6.84 -22.031 2.438 1 97.5 23 ARG B O 1
ATOM 1266 N N . ASP B 1 24 ? -5.457 -20.375 2.381 1 98 24 ASP B N 1
ATOM 1267 C CA . ASP B 1 24 ? -6.465 -19.406 2.814 1 98 24 ASP B CA 1
ATOM 1268 C C . ASP B 1 24 ? -7.398 -19.031 1.664 1 98 24 ASP B C 1
ATOM 1270 O O . ASP B 1 24 ? -8.547 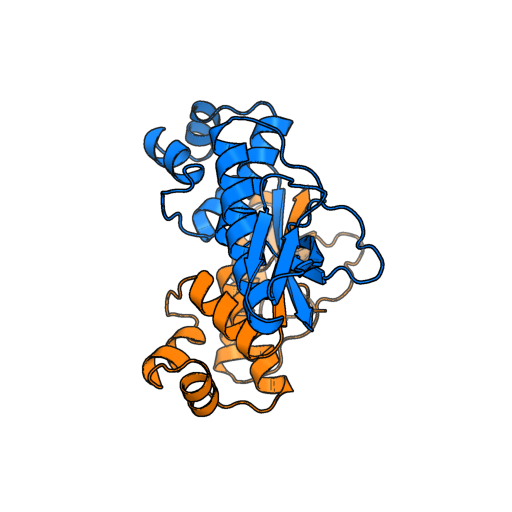-18.641 1.891 1 98 24 ASP B O 1
ATOM 1274 N N . LEU B 1 25 ? -6.906 -19.062 0.462 1 98.31 25 LEU B N 1
ATOM 1275 C CA . LEU B 1 25 ? -7.648 -18.75 -0.753 1 98.31 25 LEU B CA 1
ATOM 1276 C C . LEU B 1 25 ? -7.539 -19.875 -1.767 1 98.31 25 LEU B C 1
ATOM 1278 O O . LEU B 1 25 ? -6.781 -19.781 -2.736 1 98.31 25 LEU B O 1
ATOM 1282 N N . PRO B 1 26 ? -8.383 -20.844 -1.612 1 97.25 26 PRO B N 1
ATOM 1283 C CA . PRO B 1 26 ? -8.227 -22.062 -2.404 1 97.25 26 PRO B CA 1
ATOM 1284 C C . PRO B 1 26 ? -8.383 -21.828 -3.904 1 97.25 26 PRO B C 1
ATOM 1286 O O . PRO B 1 26 ? -7.93 -22.625 -4.715 1 97.25 26 PRO B O 1
ATOM 1289 N N . GLU B 1 27 ? -9.047 -20.719 -4.285 1 97.56 27 GLU B N 1
ATOM 1290 C CA . GLU B 1 27 ? -9.188 -20.375 -5.691 1 97.56 27 GLU B CA 1
ATOM 1291 C C . GLU B 1 27 ? -7.844 -19.938 -6.285 1 97.56 27 GLU B C 1
ATOM 1293 O O . GLU B 1 27 ? -7.691 -19.875 -7.508 1 97.56 27 GLU B O 1
ATOM 1298 N N . ALA B 1 28 ? -6.914 -19.594 -5.395 1 97.94 28 ALA B N 1
ATOM 1299 C CA . ALA B 1 28 ? -5.582 -19.203 -5.852 1 97.94 28 ALA B CA 1
ATOM 1300 C C . ALA B 1 28 ? -4.699 -20.422 -6.074 1 97.94 28 ALA B C 1
ATOM 1302 O O . ALA B 1 28 ? -3.922 -20.812 -5.195 1 97.94 28 ALA B O 1
ATOM 1303 N N . ILE B 1 29 ? -4.902 -21.031 -7.125 1 96.94 29 ILE B N 1
ATOM 1304 C CA . ILE B 1 29 ? -4.121 -22.188 -7.535 1 96.94 29 ILE B CA 1
ATOM 1305 C C . ILE B 1 29 ? -3.615 -21.984 -8.961 1 96.94 29 ILE B C 1
ATOM 1307 O O . ILE B 1 29 ? -4.363 -21.547 -9.836 1 96.94 29 ILE B O 1
ATOM 1311 N N . THR B 1 30 ? -2.348 -22.172 -9.156 1 96.94 30 THR B N 1
ATOM 1312 C CA . THR B 1 30 ? -1.723 -22.016 -10.469 1 96.94 30 THR B CA 1
ATOM 1313 C C . THR B 1 30 ? -0.485 -22.906 -10.586 1 96.94 30 THR B C 1
ATOM 1315 O O . THR B 1 30 ? -0.316 -23.844 -9.812 1 96.94 30 THR B O 1
ATOM 1318 N N . GLN B 1 31 ? 0.197 -22.812 -11.648 1 95.62 31 GLN B N 1
ATOM 1319 C CA . GLN B 1 31 ? 1.402 -23.594 -11.898 1 95.62 31 GLN B CA 1
ATOM 1320 C C . GLN B 1 31 ? 2.541 -22.719 -12.398 1 95.62 31 GLN B C 1
ATOM 1322 O O . GLN B 1 31 ? 2.303 -21.609 -12.906 1 95.62 31 GLN B O 1
ATOM 1327 N N . ALA B 1 32 ? 3.67 -23.172 -12.141 1 94.69 32 ALA B N 1
ATOM 1328 C CA . ALA B 1 32 ? 4.863 -22.484 -12.625 1 94.69 32 ALA B CA 1
ATOM 1329 C C . ALA B 1 32 ? 5.957 -23.484 -12.992 1 94.69 32 ALA B C 1
ATOM 1331 O O . ALA B 1 32 ? 5.992 -24.594 -12.469 1 94.69 32 ALA B O 1
ATOM 1332 N N . GLU B 1 33 ? 6.855 -23.047 -13.891 1 93.75 33 GLU B N 1
ATOM 1333 C CA . GLU B 1 33 ? 7.902 -23.938 -14.375 1 93.75 33 GLU B CA 1
ATOM 1334 C C . GLU B 1 33 ? 9.078 -23.984 -13.406 1 93.75 33 GLU B C 1
ATOM 1336 O O . GLU B 1 33 ? 9.805 -24.984 -13.352 1 93.75 33 GLU B O 1
ATOM 1341 N N . ASN B 1 34 ? 9.336 -22.844 -12.766 1 89.81 34 ASN B N 1
ATOM 1342 C CA . ASN B 1 34 ? 10.43 -22.734 -11.797 1 89.81 34 ASN B CA 1
ATOM 1343 C C . ASN B 1 34 ? 10.047 -21.828 -10.633 1 89.81 34 ASN B C 1
ATOM 1345 O O . ASN B 1 34 ? 8.984 -21.203 -10.641 1 89.81 34 ASN B O 1
ATOM 1349 N N . ARG B 1 35 ? 10.883 -21.797 -9.688 1 83.12 35 ARG B N 1
ATOM 1350 C CA . ARG B 1 35 ? 10.578 -21.094 -8.445 1 83.12 35 ARG B CA 1
ATOM 1351 C C . ARG B 1 35 ? 10.422 -19.594 -8.695 1 83.12 35 ARG B C 1
ATOM 1353 O O . ARG B 1 35 ? 9.555 -18.953 -8.102 1 83.12 35 ARG B O 1
ATOM 1360 N N . ALA B 1 36 ? 11.273 -19.109 -9.469 1 81.56 36 ALA B N 1
ATOM 1361 C CA . ALA B 1 36 ? 11.211 -17.672 -9.766 1 81.56 36 ALA B CA 1
ATOM 1362 C C . ALA B 1 36 ? 9.875 -17.312 -10.406 1 81.56 36 ALA B C 1
ATOM 1364 O O . ALA B 1 36 ? 9.242 -16.328 -10.008 1 81.56 36 ALA B O 1
ATOM 1365 N N . GLN B 1 37 ? 9.43 -18.062 -11.281 1 89.81 37 GLN B N 1
ATOM 1366 C CA . GLN B 1 37 ? 8.148 -17.859 -11.938 1 89.81 37 GLN B CA 1
ATOM 1367 C C . GLN B 1 37 ? 6.988 -18.109 -10.977 1 89.81 37 GLN B C 1
ATOM 1369 O O . GLN B 1 37 ? 5.922 -17.5 -11.109 1 89.81 37 GLN B O 1
ATOM 1374 N N . ALA B 1 38 ? 7.184 -18.953 -10.008 1 89.12 38 ALA B N 1
ATOM 1375 C CA . ALA B 1 38 ? 6.141 -19.328 -9.055 1 89.12 38 ALA B CA 1
ATOM 1376 C C . ALA B 1 38 ? 5.672 -18.109 -8.258 1 89.12 38 ALA B C 1
ATOM 1378 O O . ALA B 1 38 ? 4.477 -17.953 -8.008 1 89.12 38 ALA B O 1
ATOM 1379 N N . LEU B 1 39 ? 6.578 -17.203 -7.953 1 86.06 39 LEU B N 1
ATOM 1380 C CA . LEU B 1 39 ? 6.223 -16.016 -7.184 1 86.06 39 LEU B CA 1
ATOM 1381 C C . LEU B 1 39 ? 5.316 -15.102 -7.992 1 86.06 39 LEU B C 1
ATOM 1383 O O . LEU B 1 39 ? 4.32 -14.594 -7.477 1 86.06 39 LEU B O 1
ATOM 1387 N N . GLU B 1 40 ? 5.727 -14.945 -9.211 1 89.12 40 GLU B N 1
ATOM 1388 C CA . GLU B 1 40 ? 4.934 -14.086 -10.094 1 89.12 40 GLU B CA 1
ATOM 1389 C C . GLU B 1 40 ? 3.541 -14.664 -10.312 1 89.12 40 GLU B C 1
ATOM 1391 O O . GLU B 1 40 ? 2.543 -13.945 -10.234 1 89.12 40 GLU B O 1
ATOM 1396 N N . GLU B 1 41 ? 3.535 -15.922 -10.562 1 95.12 41 GLU B N 1
ATOM 1397 C CA . GLU B 1 41 ? 2.256 -16.594 -10.797 1 95.12 41 GLU B CA 1
ATOM 1398 C C . GLU B 1 41 ? 1.382 -16.562 -9.547 1 95.12 41 GLU B C 1
ATOM 1400 O O . GLU B 1 41 ? 0.158 -16.438 -9.641 1 95.12 41 GLU B O 1
ATOM 1405 N N . ALA B 1 42 ? 2.053 -16.703 -8.406 1 96.56 42 ALA B N 1
ATOM 1406 C CA . ALA B 1 42 ? 1.324 -16.672 -7.145 1 96.56 42 ALA B CA 1
ATOM 1407 C C . ALA B 1 42 ? 0.622 -15.328 -6.945 1 96.56 42 ALA B C 1
ATOM 1409 O O . ALA B 1 42 ? -0.533 -15.281 -6.52 1 96.56 42 ALA B O 1
ATOM 1410 N N . GLU B 1 43 ? 1.296 -14.289 -7.258 1 96.06 43 GLU B N 1
ATOM 1411 C CA . GLU B 1 43 ? 0.719 -12.953 -7.121 1 96.06 43 GLU B CA 1
ATOM 1412 C C . GLU B 1 43 ? -0.54 -12.805 -7.969 1 96.06 43 GLU B C 1
ATOM 1414 O O . GLU B 1 43 ? -1.564 -12.312 -7.492 1 96.06 43 GLU B O 1
ATOM 1419 N N . GLY B 1 44 ? -0.39 -13.195 -9.203 1 96.62 44 GLY B N 1
ATOM 1420 C CA . GLY B 1 44 ? -1.543 -13.148 -10.086 1 96.62 44 GLY B CA 1
ATOM 1421 C C . GLY B 1 44 ? -2.701 -14 -9.602 1 96.62 44 GLY B C 1
ATOM 1422 O O . GLY B 1 44 ? -3.859 -13.586 -9.688 1 96.62 44 GLY B O 1
ATOM 1423 N N . ALA B 1 45 ? -2.391 -15.188 -9.109 1 98.12 45 ALA B N 1
ATOM 1424 C CA . ALA B 1 45 ? -3.418 -16.094 -8.594 1 98.12 45 ALA B CA 1
ATOM 1425 C C . ALA B 1 45 ? -4.125 -15.484 -7.387 1 98.12 45 ALA B C 1
ATOM 1427 O O . ALA B 1 45 ? -5.348 -15.586 -7.262 1 98.12 45 ALA B O 1
ATOM 1428 N N . LEU B 1 46 ? -3.369 -14.898 -6.5 1 98.06 46 LEU B N 1
ATOM 1429 C CA . LEU B 1 46 ? -3.957 -14.227 -5.348 1 98.06 46 LEU B CA 1
ATOM 1430 C C . LEU B 1 46 ? -4.867 -13.078 -5.789 1 98.06 46 LEU B C 1
ATOM 1432 O O . LEU B 1 46 ? -5.965 -12.914 -5.25 1 98.06 46 LEU B O 1
ATOM 1436 N N . GLN B 1 47 ? -4.375 -12.305 -6.754 1 97.81 47 GLN B N 1
ATOM 1437 C CA . GLN B 1 47 ? -5.176 -11.211 -7.289 1 97.81 47 GLN B CA 1
ATOM 1438 C C . GLN B 1 47 ? -6.512 -11.719 -7.824 1 97.81 47 GLN B C 1
ATOM 1440 O O . GLN B 1 47 ? -7.57 -11.188 -7.473 1 97.81 47 GLN B O 1
ATOM 1445 N N . ALA B 1 48 ? -6.461 -12.719 -8.633 1 98 48 ALA B N 1
ATOM 1446 C CA . ALA B 1 48 ? -7.668 -13.281 -9.242 1 98 48 ALA B CA 1
ATOM 1447 C C . ALA B 1 48 ? -8.617 -13.812 -8.172 1 98 48 ALA B C 1
ATOM 1449 O O . ALA B 1 48 ? -9.836 -13.617 -8.258 1 98 48 ALA B O 1
ATOM 1450 N N . ALA B 1 49 ? -8.102 -14.469 -7.156 1 98.38 49 ALA B N 1
ATOM 1451 C CA . ALA B 1 49 ? -8.906 -15.039 -6.082 1 98.38 49 ALA B CA 1
ATOM 1452 C C . ALA B 1 49 ? -9.648 -13.945 -5.312 1 98.38 49 ALA B C 1
ATOM 1454 O O . ALA B 1 49 ? -10.844 -14.062 -5.047 1 98.38 49 ALA B O 1
ATOM 1455 N N . ILE B 1 50 ? -8.969 -12.922 -5.016 1 97.94 50 ILE B N 1
ATOM 1456 C CA . ILE B 1 50 ? -9.547 -11.82 -4.262 1 97.94 50 ILE B CA 1
ATOM 1457 C C . ILE B 1 50 ? -10.633 -11.141 -5.098 1 97.94 50 ILE B C 1
ATOM 1459 O O . ILE B 1 50 ? -11.711 -10.836 -4.59 1 97.94 50 ILE B O 1
ATOM 1463 N N . GLU B 1 51 ? -10.312 -10.867 -6.344 1 97.5 51 GLU B N 1
ATOM 1464 C CA . GLU B 1 51 ? -11.297 -10.25 -7.238 1 97.5 51 GLU B CA 1
ATOM 1465 C C . GLU B 1 51 ? -12.562 -11.094 -7.328 1 97.5 51 GLU B C 1
ATOM 1467 O O . GLU B 1 51 ? -13.672 -10.562 -7.309 1 97.5 51 GLU B O 1
ATOM 1472 N N . MET B 1 52 ? -12.438 -12.391 -7.383 1 97.62 52 MET B N 1
ATOM 1473 C CA . MET B 1 52 ? -13.578 -13.305 -7.438 1 97.62 52 MET B CA 1
ATOM 1474 C C . MET B 1 52 ? -14.406 -13.219 -6.164 1 97.62 52 MET B C 1
ATOM 1476 O O . MET B 1 52 ? -15.641 -13.195 -6.219 1 97.62 52 MET B O 1
ATOM 1480 N N . ARG B 1 53 ? -13.719 -13.18 -5.035 1 97.25 53 ARG B N 1
ATOM 1481 C CA . ARG B 1 53 ? -14.422 -13.094 -3.76 1 97.25 53 ARG B CA 1
ATOM 1482 C C . ARG B 1 53 ? -15.242 -11.805 -3.674 1 97.25 53 ARG B C 1
ATOM 1484 O O . ARG B 1 53 ? -16.375 -11.812 -3.188 1 97.25 53 ARG B O 1
ATOM 1491 N N . ILE B 1 54 ? -14.688 -10.727 -4.117 1 96.38 54 ILE B N 1
ATOM 1492 C CA . ILE B 1 54 ? -15.383 -9.445 -4.121 1 96.38 54 ILE B CA 1
ATOM 1493 C C . ILE B 1 54 ? -16.609 -9.531 -5.016 1 96.38 54 ILE B C 1
ATOM 1495 O O . ILE B 1 54 ? -17.719 -9.148 -4.613 1 96.38 54 ILE B O 1
ATOM 1499 N N . GLN B 1 55 ? -16.406 -10.047 -6.195 1 95.5 55 GLN B N 1
ATOM 1500 C CA . GLN B 1 55 ? -17.5 -10.156 -7.164 1 95.5 55 GLN B CA 1
ATOM 1501 C C . GLN B 1 55 ? -18.609 -11.062 -6.637 1 95.5 55 GLN B C 1
ATOM 1503 O O . GLN B 1 55 ? -19.797 -10.781 -6.848 1 95.5 55 GLN B O 1
ATOM 1508 N N . ASP B 1 56 ? -18.234 -12.07 -5.934 1 95.81 56 ASP B N 1
ATOM 150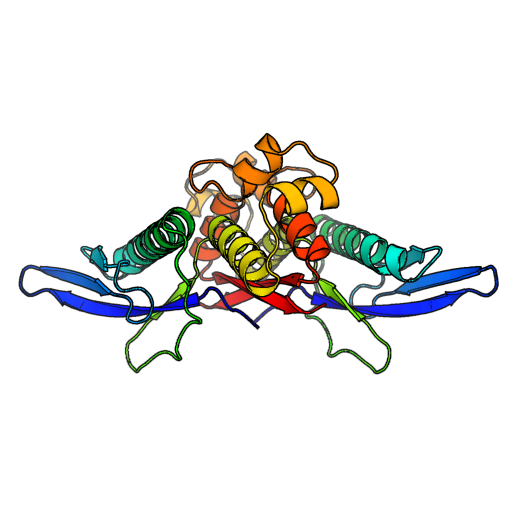9 C CA . ASP B 1 56 ? -19.188 -13.055 -5.426 1 95.81 56 ASP B CA 1
ATOM 1510 C C . ASP B 1 56 ? -19.812 -12.586 -4.113 1 95.81 56 ASP B C 1
ATOM 1512 O O . ASP B 1 56 ? -20.766 -13.203 -3.619 1 95.81 56 ASP B O 1
ATOM 1516 N N . GLY B 1 57 ? -19.266 -11.609 -3.564 1 94.94 57 GLY B N 1
ATOM 1517 C CA . GLY B 1 57 ? -19.812 -11.102 -2.312 1 94.94 57 GLY B CA 1
ATOM 1518 C C . GLY B 1 57 ? -19.5 -11.992 -1.127 1 94.94 57 GLY B C 1
ATOM 1519 O O . GLY B 1 57 ? -20.312 -12.125 -0.215 1 94.94 57 GLY B O 1
ATOM 1520 N N . THR B 1 58 ? -18.359 -12.664 -1.201 1 96.38 58 THR B N 1
ATOM 1521 C CA . THR B 1 58 ? -18 -13.57 -0.116 1 96.38 58 THR B CA 1
ATOM 1522 C C . THR B 1 58 ? -16.844 -13.008 0.698 1 96.38 58 THR B C 1
ATOM 1524 O O . THR B 1 58 ? -16.172 -12.062 0.269 1 96.38 58 THR B O 1
ATOM 1527 N N . ALA B 1 59 ? -16.625 -13.578 1.866 1 95.69 59 ALA B N 1
ATOM 1528 C CA . ALA B 1 59 ? -15.609 -13.078 2.785 1 95.69 59 ALA B CA 1
ATOM 1529 C C . ALA B 1 59 ? -14.203 -13.32 2.229 1 95.69 59 ALA B C 1
ATOM 1531 O O . ALA B 1 59 ? -13.992 -14.242 1.438 1 95.69 59 ALA B O 1
ATOM 1532 N N . ILE B 1 60 ? -13.32 -12.445 2.539 1 97.38 60 ILE B N 1
ATOM 1533 C CA . ILE B 1 60 ? -11.891 -12.609 2.295 1 97.38 60 ILE B CA 1
ATOM 1534 C C . ILE B 1 60 ? -11.18 -12.938 3.605 1 97.38 60 ILE B C 1
ATOM 1536 O O . ILE B 1 60 ? -11.227 -12.164 4.559 1 97.38 60 ILE B O 1
ATOM 1540 N N . PRO B 1 61 ? -10.516 -14.016 3.654 1 97.06 61 PRO B N 1
ATOM 1541 C CA . PRO B 1 61 ? -9.922 -14.43 4.926 1 97.06 61 PRO B CA 1
ATOM 1542 C C . PRO B 1 61 ? -8.656 -13.648 5.27 1 97.06 61 PRO B C 1
ATOM 1544 O O . PRO B 1 61 ? -7.945 -13.188 4.375 1 97.06 61 PRO B O 1
ATOM 1547 N N . THR B 1 62 ? -8.461 -13.5 6.586 1 95.69 62 THR B N 1
ATOM 1548 C CA . THR B 1 62 ? -7.156 -13.055 7.059 1 95.69 62 THR B CA 1
ATOM 1549 C C . THR B 1 62 ? -6.094 -14.117 6.789 1 95.69 62 THR B C 1
ATOM 1551 O O . THR B 1 62 ? -6.355 -15.32 6.93 1 95.69 62 THR B O 1
ATOM 1554 N N . ALA B 1 63 ? -4.941 -13.68 6.426 1 96.75 63 ALA B N 1
ATOM 1555 C CA . ALA B 1 63 ? -3.85 -14.594 6.105 1 96.75 63 ALA B CA 1
ATOM 1556 C C . ALA B 1 63 ? -3.438 -15.406 7.328 1 96.75 63 ALA B C 1
ATOM 1558 O O . ALA B 1 63 ? -3.309 -14.867 8.43 1 96.75 63 ALA B O 1
ATOM 1559 N N . SER B 1 64 ? -3.213 -16.641 7.145 1 96.12 64 SER B N 1
ATOM 1560 C CA . SER B 1 64 ? -2.646 -17.5 8.18 1 96.12 64 SER B CA 1
ATOM 1561 C C . SER B 1 64 ? -1.147 -17.266 8.328 1 96.12 64 SER B C 1
ATOM 1563 O O . SER B 1 64 ? -0.515 -16.672 7.457 1 96.12 64 SER B O 1
ATOM 1565 N N . ARG B 1 65 ? -0.63 -17.766 9.453 1 95.06 65 ARG B N 1
ATOM 1566 C CA . ARG B 1 65 ? 0.822 -17.797 9.594 1 95.06 65 ARG B CA 1
ATOM 1567 C C . ARG B 1 65 ? 1.441 -18.797 8.625 1 95.06 65 ARG B C 1
ATOM 1569 O O . ARG B 1 65 ? 0.89 -19.875 8.398 1 95.06 65 ARG B O 1
ATOM 1576 N N . PRO B 1 66 ? 2.586 -18.359 8.094 1 96.19 66 PRO B N 1
ATOM 1577 C CA . PRO B 1 66 ? 3.225 -19.281 7.152 1 96.19 66 PRO B CA 1
ATOM 1578 C C . PRO B 1 66 ? 3.688 -20.578 7.82 1 96.19 66 PRO B C 1
ATOM 1580 O O . PRO B 1 66 ? 4.145 -20.562 8.969 1 96.19 66 PRO B O 1
ATOM 1583 N N . ARG B 1 67 ? 3.533 -21.672 7.184 1 96.88 67 ARG B N 1
ATOM 1584 C CA . ARG B 1 67 ? 4.117 -22.953 7.551 1 96.88 67 ARG B CA 1
ATOM 1585 C C . ARG B 1 67 ? 5.504 -23.125 6.938 1 96.88 67 ARG B C 1
ATOM 1587 O O . ARG B 1 67 ? 5.898 -22.359 6.062 1 96.88 67 ARG B O 1
ATOM 1594 N N . ARG B 1 68 ? 6.234 -24.109 7.516 1 94.62 68 ARG B N 1
ATOM 1595 C CA . ARG B 1 68 ? 7.566 -24.375 6.98 1 94.62 68 ARG B CA 1
ATOM 1596 C C . ARG B 1 68 ? 7.512 -24.641 5.477 1 94.62 68 ARG B C 1
ATOM 1598 O O . ARG B 1 68 ? 6.676 -25.406 5.004 1 94.62 68 ARG B O 1
ATOM 1605 N N . GLY B 1 69 ? 8.406 -23.922 4.754 1 91.56 69 GLY B N 1
ATOM 1606 C CA . GLY B 1 69 ? 8.508 -24.141 3.322 1 91.56 69 GLY B CA 1
ATOM 1607 C C . GLY B 1 69 ? 7.602 -23.234 2.512 1 91.56 69 GLY B C 1
ATOM 1608 O O . GLY B 1 69 ? 7.762 -23.109 1.295 1 91.56 69 GLY B O 1
ATOM 1609 N N . GLU B 1 70 ? 6.648 -22.609 3.139 1 95.12 70 GLU B N 1
ATOM 1610 C CA . GLU B 1 70 ? 5.758 -21.703 2.42 1 95.12 70 GLU B CA 1
ATOM 1611 C C . GLU B 1 70 ? 6.418 -20.344 2.199 1 95.12 70 GLU B C 1
ATOM 1613 O O . GLU B 1 70 ? 7.277 -19.922 2.98 1 95.12 70 GLU B O 1
ATOM 1618 N N . LEU B 1 71 ? 5.992 -19.766 1.117 1 92.56 71 LEU B N 1
ATOM 1619 C CA . LEU B 1 71 ? 6.477 -18.438 0.76 1 92.56 71 LEU B CA 1
ATOM 1620 C C . LEU B 1 71 ? 5.395 -17.391 0.988 1 92.56 71 LEU B C 1
ATOM 1622 O O . LEU B 1 71 ? 4.219 -17.641 0.711 1 92.56 71 LEU B O 1
ATOM 1626 N N . LEU B 1 72 ? 5.852 -16.25 1.513 1 94.75 72 LEU B N 1
ATOM 1627 C CA . LEU B 1 72 ? 4.91 -15.141 1.661 1 94.75 72 LEU B CA 1
ATOM 1628 C C . LEU B 1 72 ? 4.812 -14.336 0.372 1 94.75 72 LEU B C 1
ATOM 1630 O O . LEU B 1 72 ? 5.832 -13.898 -0.17 1 94.75 72 LEU B O 1
ATOM 1634 N N . VAL B 1 73 ? 3.617 -14.211 -0.101 1 96 73 VAL B N 1
ATOM 1635 C CA . VAL B 1 73 ? 3.355 -13.453 -1.318 1 96 73 VAL B CA 1
ATOM 1636 C C . VAL B 1 73 ? 2.32 -12.367 -1.038 1 96 73 VAL B C 1
ATOM 1638 O O . VAL B 1 73 ? 1.279 -12.633 -0.432 1 96 73 VAL B O 1
ATOM 1641 N N . ALA B 1 74 ? 2.662 -11.195 -1.438 1 96.81 74 ALA B N 1
ATOM 1642 C CA . ALA B 1 74 ? 1.754 -10.07 -1.215 1 96.81 74 ALA B CA 1
ATOM 1643 C C . ALA B 1 74 ? 0.732 -9.961 -2.342 1 96.81 74 ALA B C 1
ATOM 1645 O O . ALA B 1 74 ? 1.06 -10.188 -3.51 1 96.81 74 ALA B O 1
ATOM 1646 N N . VAL B 1 75 ? -0.5 -9.625 -1.968 1 97.56 75 VAL B N 1
ATOM 1647 C CA . VAL B 1 75 ? -1.491 -9.203 -2.951 1 97.56 75 VAL B CA 1
ATOM 1648 C C . VAL B 1 75 ? -1.086 -7.863 -3.553 1 97.56 75 VAL B C 1
ATOM 1650 O O . VAL B 1 75 ? -0.64 -6.965 -2.834 1 97.56 75 VAL B O 1
ATOM 1653 N N . PRO B 1 76 ? -1.188 -7.766 -4.898 1 96.75 76 PRO B N 1
ATOM 1654 C CA . PRO B 1 76 ? -0.868 -6.449 -5.461 1 96.75 76 PRO B CA 1
ATOM 1655 C C . PRO B 1 76 ? -1.581 -5.309 -4.734 1 96.75 76 PRO B C 1
ATOM 1657 O O . PRO B 1 76 ? -2.748 -5.445 -4.359 1 96.75 76 PRO B O 1
ATOM 1660 N N . ILE B 1 77 ? -0.951 -4.219 -4.574 1 96.94 77 ILE B N 1
ATOM 1661 C CA . ILE B 1 77 ? -1.393 -3.137 -3.699 1 96.94 77 ILE B CA 1
ATOM 1662 C C . ILE B 1 77 ? -2.777 -2.658 -4.129 1 96.94 77 ILE B C 1
ATOM 1664 O O . ILE B 1 77 ? -3.656 -2.449 -3.289 1 96.94 77 ILE B O 1
ATOM 1668 N N . GLY B 1 78 ? -2.984 -2.412 -5.438 1 96.19 78 GLY B N 1
ATOM 1669 C CA . GLY B 1 78 ? -4.289 -1.969 -5.898 1 96.19 78 GLY B CA 1
ATOM 1670 C C . GLY B 1 78 ? -5.41 -2.916 -5.52 1 96.19 78 GLY B C 1
ATOM 1671 O O . GLY B 1 78 ? -6.457 -2.482 -5.031 1 96.19 78 GLY B O 1
ATOM 1672 N N . THR B 1 79 ? -5.18 -4.176 -5.727 1 96.94 79 THR B N 1
ATOM 1673 C CA . THR B 1 79 ? -6.164 -5.195 -5.383 1 96.94 79 THR B CA 1
ATOM 1674 C C . THR B 1 79 ? -6.359 -5.273 -3.871 1 96.94 79 THR B C 1
ATOM 1676 O O . THR B 1 79 ? -7.488 -5.406 -3.391 1 96.94 79 THR B O 1
ATOM 1679 N N . ALA B 1 80 ? -5.309 -5.211 -3.18 1 97.5 80 ALA B N 1
ATOM 1680 C CA . ALA B 1 80 ? -5.371 -5.254 -1.722 1 97.5 80 ALA B CA 1
ATOM 1681 C C . ALA B 1 80 ? -6.203 -4.098 -1.174 1 97.5 80 ALA B C 1
ATOM 1683 O O . ALA B 1 80 ? -6.965 -4.27 -0.22 1 97.5 80 ALA B O 1
ATOM 1684 N N . MET B 1 81 ? -6.051 -2.977 -1.767 1 97.38 81 MET B N 1
ATOM 1685 C CA . MET B 1 81 ? -6.805 -1.812 -1.315 1 97.38 81 MET B CA 1
ATOM 1686 C C . MET B 1 81 ? -8.297 -1.987 -1.597 1 97.38 81 MET B C 1
ATOM 1688 O O . MET B 1 81 ? -9.133 -1.629 -0.768 1 97.38 81 MET B O 1
ATOM 1692 N N . LYS B 1 82 ? -8.594 -2.471 -2.738 1 97.44 82 LYS B N 1
ATOM 1693 C CA . LYS B 1 82 ? -10 -2.764 -3.023 1 97.44 82 LYS B CA 1
ATOM 1694 C C . LYS B 1 82 ? -10.555 -3.797 -2.047 1 97.44 82 LYS B C 1
ATOM 1696 O O . LYS B 1 82 ? -11.68 -3.67 -1.575 1 97.44 82 LYS B O 1
ATOM 1701 N N . ALA B 1 83 ? -9.766 -4.812 -1.782 1 97.5 83 ALA B N 1
ATOM 1702 C CA . ALA B 1 83 ? -10.164 -5.832 -0.815 1 97.5 83 ALA B CA 1
ATOM 1703 C C . ALA B 1 83 ? -10.414 -5.215 0.558 1 97.5 83 ALA B C 1
ATOM 1705 O O . ALA B 1 83 ? -11.391 -5.551 1.229 1 97.5 83 ALA B O 1
ATOM 1706 N N . ALA B 1 84 ? -9.531 -4.363 0.963 1 97.81 84 ALA B N 1
ATOM 1707 C CA . ALA B 1 84 ? -9.672 -3.689 2.252 1 97.81 84 ALA B CA 1
ATOM 1708 C C . ALA B 1 84 ? -10.953 -2.867 2.311 1 97.81 84 ALA B C 1
ATOM 1710 O O . ALA B 1 84 ? -11.656 -2.869 3.326 1 97.81 84 ALA B O 1
ATOM 1711 N N . LEU B 1 85 ? -11.172 -2.135 1.195 1 97.69 85 LEU B N 1
ATOM 1712 C CA . LEU B 1 85 ? -12.391 -1.342 1.125 1 97.69 85 LEU B CA 1
ATOM 1713 C C . LEU B 1 85 ? -13.625 -2.234 1.216 1 97.69 85 LEU B C 1
ATOM 1715 O O . LEU B 1 85 ? -14.555 -1.945 1.978 1 97.69 85 LEU B O 1
ATOM 1719 N N . TYR B 1 86 ? -13.617 -3.277 0.466 1 97.5 86 TYR B N 1
ATOM 1720 C CA . TYR B 1 86 ? -14.68 -4.27 0.474 1 97.5 86 TYR B CA 1
ATOM 1721 C C . TYR B 1 86 ? -14.922 -4.805 1.882 1 97.5 86 TYR B C 1
ATOM 1723 O O . TYR B 1 86 ? -16.062 -4.855 2.348 1 97.5 86 TYR B O 1
ATOM 1731 N N . LEU B 1 87 ? -13.859 -5.18 2.572 1 97.25 87 LEU B N 1
ATOM 1732 C CA . LEU B 1 87 ? -13.953 -5.727 3.922 1 97.25 87 LEU B CA 1
ATOM 1733 C C . LEU B 1 87 ? -14.5 -4.68 4.891 1 97.25 87 LEU B C 1
ATOM 1735 O O . LEU B 1 87 ? -15.312 -5 5.762 1 97.25 87 LEU B O 1
ATOM 1739 N N . ALA B 1 88 ? -14.031 -3.465 4.809 1 97.44 88 ALA B N 1
ATOM 1740 C CA . ALA B 1 88 ? -14.516 -2.387 5.668 1 97.44 88 ALA B CA 1
ATOM 1741 C C . ALA B 1 88 ? -16.016 -2.164 5.48 1 97.44 88 ALA B C 1
ATOM 1743 O O . ALA B 1 88 ? -16.75 -1.975 6.457 1 97.44 88 ALA B O 1
ATOM 1744 N N . MET B 1 89 ? -16.453 -2.143 4.254 1 97.69 89 MET B N 1
ATOM 1745 C CA . MET B 1 89 ? -17.875 -1.968 3.953 1 97.69 89 MET B CA 1
ATOM 1746 C C . MET B 1 89 ? -18.703 -3.1 4.551 1 97.69 89 MET B C 1
ATOM 1748 O O . MET B 1 89 ? -19.734 -2.855 5.176 1 97.69 89 MET B O 1
ATOM 1752 N N . ARG B 1 90 ? -18.281 -4.277 4.336 1 96.31 90 ARG B N 1
ATOM 1753 C CA . ARG B 1 90 ? -18.969 -5.441 4.875 1 96.31 90 ARG B CA 1
ATOM 1754 C C . ARG B 1 90 ? -19.062 -5.367 6.398 1 96.31 90 ARG B C 1
ATOM 1756 O O . ARG B 1 90 ? -20.109 -5.629 6.977 1 96.31 90 ARG B O 1
ATOM 1763 N N . GLU B 1 91 ? -17.984 -5.055 7.039 1 95.69 91 GLU B N 1
ATOM 1764 C CA . GLU B 1 91 ? -17.906 -4.953 8.492 1 95.69 91 GLU B CA 1
ATOM 1765 C C . GLU B 1 91 ? -18.891 -3.918 9.031 1 95.69 91 GLU B C 1
ATOM 1767 O O . GLU B 1 91 ? -19.516 -4.129 10.07 1 95.69 91 GLU B O 1
ATOM 1772 N N . GLN B 1 92 ? -19.062 -2.902 8.336 1 97.56 92 GLN B N 1
ATOM 1773 C CA . GLN B 1 92 ? -19.844 -1.769 8.828 1 97.56 92 GLN B CA 1
ATOM 1774 C C . GLN B 1 92 ? -21.25 -1.771 8.234 1 97.56 92 GLN B C 1
ATOM 1776 O O . GLN B 1 92 ? -22.078 -0.922 8.578 1 97.56 92 GLN B O 1
ATOM 1781 N N . GLY B 1 93 ? -21.516 -2.611 7.348 1 97.56 93 GLY B N 1
ATOM 1782 C CA . GLY B 1 93 ? -22.812 -2.666 6.676 1 97.56 93 GLY B CA 1
ATOM 1783 C C . GLY B 1 93 ? -23.047 -1.49 5.75 1 97.56 93 GLY B C 1
ATOM 1784 O O . GLY B 1 93 ? -24.172 -0.993 5.648 1 97.56 93 GLY B O 1
ATOM 1785 N N . VAL B 1 94 ? -22.078 -1.004 5.145 1 97.88 94 VAL B N 1
ATOM 1786 C CA . VAL B 1 94 ? -22.156 0.149 4.258 1 97.88 94 VAL B CA 1
ATOM 1787 C C . VAL B 1 94 ? -22.391 -0.322 2.822 1 97.88 94 VAL B C 1
ATOM 1789 O O . VAL B 1 94 ? -21.641 -1.153 2.307 1 97.88 94 VAL B O 1
ATOM 1792 N N . SER B 1 95 ? -23.453 0.168 2.176 1 96.75 95 SER B N 1
ATOM 1793 C CA . SER B 1 95 ? -23.734 -0.143 0.779 1 96.75 95 SER B CA 1
ATOM 1794 C C . SER B 1 95 ? -22.906 0.722 -0.161 1 96.75 95 SER B C 1
ATOM 1796 O O . SER B 1 95 ? -22.266 1.683 0.273 1 96.75 95 SER B O 1
ATOM 1798 N N . LYS B 1 96 ? -22.922 0.285 -1.452 1 96.06 96 LYS B N 1
ATOM 1799 C CA . LYS B 1 96 ? -22.234 1.093 -2.459 1 96.06 96 LYS B CA 1
ATOM 1800 C C . LYS B 1 96 ? -22.859 2.486 -2.553 1 96.06 96 LYS B C 1
ATOM 1802 O O . LYS B 1 96 ? -22.141 3.477 -2.713 1 96.06 96 LYS B O 1
ATOM 1807 N N . SER B 1 97 ? -24.172 2.553 -2.396 1 97.06 97 SER B N 1
ATOM 1808 C CA . SER B 1 97 ? -24.875 3.836 -2.438 1 97.06 97 SER B CA 1
ATOM 1809 C C . SER B 1 97 ? -24.516 4.699 -1.232 1 97.06 97 SER B C 1
ATOM 1811 O O . SER B 1 97 ? -24.312 5.906 -1.366 1 97.06 97 SER B O 1
ATOM 1813 N N . GLU B 1 98 ? -24.422 4.09 -0.112 1 97.81 98 GLU B N 1
ATOM 1814 C CA . GLU B 1 98 ? -24.047 4.828 1.092 1 97.81 98 GLU B CA 1
ATOM 1815 C C . GLU B 1 98 ? -22.594 5.297 1.024 1 97.81 98 GLU B C 1
ATOM 1817 O O . GLU B 1 98 ? -22.281 6.41 1.456 1 97.81 98 GLU B O 1
ATOM 1822 N N . LEU B 1 99 ? -21.703 4.441 0.49 1 98.06 99 LEU B N 1
ATOM 1823 C CA . LEU B 1 99 ? -20.312 4.859 0.271 1 98.06 99 LEU B CA 1
ATOM 1824 C C . LEU B 1 99 ? -20.25 6.086 -0.632 1 98.06 99 LEU B C 1
ATOM 1826 O O . LEU B 1 99 ? -19.531 7.043 -0.339 1 98.06 99 LEU B O 1
ATOM 1830 N N . ALA B 1 100 ? -21 6.098 -1.716 1 98 100 ALA B N 1
ATOM 1831 C CA . ALA B 1 100 ? -21.062 7.223 -2.646 1 98 100 ALA B CA 1
ATOM 1832 C C . ALA B 1 100 ? -21.484 8.5 -1.933 1 98 100 ALA B C 1
ATOM 1834 O O . ALA B 1 100 ? -20.891 9.562 -2.129 1 98 100 ALA B O 1
ATOM 1835 N N . ARG B 1 101 ? -22.469 8.391 -1.127 1 98.12 101 ARG B N 1
ATOM 1836 C CA . ARG B 1 101 ? -22.969 9.531 -0.367 1 98.12 101 ARG B CA 1
ATOM 1837 C C . ARG B 1 101 ? -21.891 10.094 0.555 1 98.12 101 ARG B C 1
ATOM 1839 O O . ARG B 1 101 ? -21.672 11.305 0.585 1 98.12 101 ARG B O 1
ATOM 1846 N N . ARG B 1 102 ? -21.188 9.227 1.259 1 97.19 102 ARG B N 1
ATOM 1847 C CA . ARG B 1 102 ? -20.156 9.648 2.195 1 97.19 102 ARG B CA 1
ATOM 1848 C C . ARG B 1 102 ? -18.984 10.312 1.465 1 97.19 102 ARG B C 1
ATOM 1850 O O . ARG B 1 102 ? -18.391 11.266 1.972 1 97.19 102 ARG B O 1
ATOM 1857 N N . LEU B 1 103 ? -18.703 9.758 0.289 1 96.44 103 LEU B N 1
ATOM 1858 C CA . LEU B 1 103 ? -17.578 10.25 -0.498 1 96.44 103 LEU B CA 1
ATOM 1859 C C . LEU B 1 103 ? -17.953 11.516 -1.262 1 96.44 103 LEU B C 1
ATOM 1861 O O . LEU B 1 103 ? -17.094 12.242 -1.746 1 96.44 103 LEU B O 1
ATOM 1865 N N . GLY B 1 104 ? -19.219 11.781 -1.38 1 96.94 104 GLY B N 1
ATOM 1866 C CA . GLY B 1 104 ? -19.703 12.898 -2.189 1 96.94 104 GLY B CA 1
ATOM 1867 C C . GLY B 1 104 ? -19.516 12.664 -3.68 1 96.94 104 GLY B C 1
ATOM 1868 O O . GLY B 1 104 ? -19.172 13.594 -4.418 1 96.94 104 GLY B O 1
ATOM 1869 N N . VAL B 1 105 ? -19.625 11.43 -4.129 1 96.81 105 VAL B N 1
ATOM 1870 C CA . VAL B 1 105 ? -19.5 11.07 -5.539 1 96.81 105 VAL B CA 1
ATOM 1871 C C . VAL B 1 105 ? -20.781 10.367 -6.008 1 96.81 105 VAL B C 1
ATOM 1873 O O . VAL B 1 105 ? -21.641 10.039 -5.195 1 96.81 105 VAL B O 1
ATOM 1876 N N . ASN B 1 106 ? -20.953 10.258 -7.293 1 96.38 106 ASN B N 1
ATOM 1877 C CA . ASN B 1 106 ? -22.094 9.5 -7.789 1 96.38 106 ASN B CA 1
ATOM 1878 C C . ASN B 1 106 ? -21.891 8 -7.574 1 96.38 106 ASN B C 1
ATOM 1880 O O . ASN B 1 106 ? -20.781 7.543 -7.332 1 96.38 106 ASN B O 1
ATOM 1884 N N . GLU B 1 107 ? -23 7.301 -7.625 1 95.31 107 GLU B N 1
ATOM 1885 C CA . GLU B 1 107 ? -23 5.867 -7.336 1 95.31 107 GLU B CA 1
ATOM 1886 C C . GLU B 1 107 ? -22.109 5.109 -8.32 1 95.31 107 GLU B C 1
ATOM 1888 O O . GLU B 1 107 ? -21.453 4.129 -7.949 1 95.31 107 GLU B O 1
ATOM 1893 N N . LYS B 1 108 ? -22.078 5.523 -9.531 1 96.31 108 LYS B N 1
ATOM 1894 C CA . LYS B 1 108 ? -21.266 4.871 -10.555 1 96.31 108 LYS B CA 1
ATOM 1895 C C . LYS B 1 108 ? -19.781 4.91 -10.188 1 96.31 108 LYS B C 1
ATOM 1897 O O . LYS B 1 108 ? -19.078 3.916 -10.336 1 96.31 108 LYS B O 1
ATOM 1902 N N . GLU B 1 109 ? -19.359 6.023 -9.672 1 95.19 109 GLU B N 1
ATOM 1903 C CA . GLU B 1 109 ? -17.984 6.188 -9.25 1 95.19 109 GLU B CA 1
ATOM 1904 C C . GLU B 1 109 ? -17.641 5.266 -8.086 1 95.19 109 GLU B C 1
ATOM 1906 O O . GLU B 1 109 ? -16.578 4.629 -8.078 1 95.19 109 GLU B O 1
ATOM 1911 N N . ALA B 1 110 ? -18.531 5.188 -7.117 1 96.06 110 ALA B N 1
ATOM 1912 C CA . ALA B 1 110 ? -18.312 4.309 -5.965 1 96.06 110 ALA B CA 1
ATOM 1913 C C . ALA B 1 110 ? -18.281 2.846 -6.391 1 96.06 110 ALA B C 1
ATOM 1915 O O . ALA B 1 110 ? -17.469 2.068 -5.883 1 96.06 110 ALA B O 1
ATOM 1916 N N . ARG B 1 111 ? -19.109 2.465 -7.324 1 94.44 111 ARG B N 1
ATOM 1917 C CA . ARG B 1 111 ? -19.156 1.098 -7.832 1 94.44 111 ARG B CA 1
ATOM 1918 C C . ARG B 1 111 ? -17.844 0.739 -8.539 1 94.44 111 ARG B C 1
ATOM 1920 O O . ARG B 1 111 ? -17.359 -0.383 -8.414 1 94.44 111 ARG B O 1
ATOM 1927 N N . ARG B 1 112 ? -17.297 1.703 -9.25 1 94.88 112 ARG B N 1
ATOM 1928 C CA . ARG B 1 112 ? -16.047 1.499 -9.984 1 94.88 112 ARG B CA 1
ATOM 1929 C C . ARG B 1 112 ? -14.883 1.261 -9.031 1 94.88 112 ARG B C 1
ATOM 1931 O O . ARG B 1 112 ? -13.961 0.505 -9.352 1 94.88 112 ARG B O 1
ATOM 1938 N N . MET B 1 113 ? -14.945 1.809 -7.879 1 94.75 113 MET B N 1
ATOM 1939 C CA . MET B 1 113 ? -13.875 1.651 -6.895 1 94.75 113 MET B CA 1
ATOM 1940 C C . MET B 1 113 ? -13.75 0.195 -6.461 1 94.75 113 MET B C 1
ATOM 1942 O O . MET B 1 113 ? -12.648 -0.267 -6.152 1 94.75 113 MET B O 1
ATOM 1946 N N . LEU B 1 114 ? -14.852 -0.527 -6.57 1 93.12 114 LEU B N 1
ATOM 1947 C CA . LEU B 1 114 ? -14.844 -1.907 -6.098 1 93.12 114 LEU B CA 1
ATOM 1948 C C . LEU B 1 114 ? -14.812 -2.883 -7.27 1 93.12 114 LEU B C 1
ATOM 1950 O O . LEU B 1 114 ? -14.719 -4.098 -7.07 1 93.12 114 LEU B O 1
ATOM 1954 N N . ASP B 1 115 ? -14.914 -2.334 -8.43 1 93.81 115 ASP B N 1
ATOM 1955 C CA . ASP B 1 115 ? -14.859 -3.158 -9.633 1 93.81 115 ASP B CA 1
ATOM 1956 C C . ASP B 1 115 ? -13.422 -3.58 -9.945 1 93.81 115 ASP B C 1
ATOM 1958 O O . ASP B 1 115 ? -12.578 -2.738 -10.258 1 93.81 115 ASP B O 1
ATOM 1962 N N . PRO B 1 116 ? -13.133 -4.926 -9.883 1 88.44 116 PRO B N 1
ATOM 1963 C CA . PRO B 1 116 ? -11.766 -5.398 -10.117 1 88.44 116 PRO B CA 1
ATOM 1964 C C . PRO B 1 116 ? -11.266 -5.086 -11.523 1 88.44 116 PRO B C 1
ATOM 1966 O O . PRO B 1 116 ? -10.055 -5.113 -11.773 1 88.44 116 PRO B O 1
ATOM 1969 N N . ARG B 1 117 ? -12.148 -4.852 -12.406 1 87.12 117 ARG B N 1
ATOM 1970 C CA . ARG B 1 117 ? -11.773 -4.578 -13.797 1 87.12 117 ARG B CA 1
ATOM 1971 C C . ARG B 1 117 ? -11.547 -3.088 -14.016 1 87.12 117 ARG B C 1
ATOM 1973 O O . ARG B 1 117 ? -11.062 -2.68 -15.07 1 87.12 117 ARG B O 1
ATOM 1980 N N . HIS B 1 118 ? -11.906 -2.309 -13.047 1 92.69 118 HIS B N 1
ATOM 1981 C CA . HIS B 1 118 ? -11.758 -0.864 -13.188 1 92.69 118 HIS B CA 1
ATOM 1982 C C . HIS B 1 118 ? -10.5 -0.368 -12.492 1 92.69 118 HIS B C 1
ATOM 1984 O O . HIS B 1 118 ? -10.266 -0.67 -11.32 1 92.69 118 HIS B O 1
ATOM 1990 N N . SER B 1 119 ? -9.695 0.362 -13.305 1 89.19 119 SER B N 1
ATOM 1991 C CA . SER B 1 119 ? -8.516 0.974 -12.703 1 89.19 119 SER B CA 1
ATOM 1992 C C . SER B 1 119 ? -8.891 2.154 -11.82 1 89.19 119 SER B C 1
ATOM 1994 O O . SER B 1 119 ? -9.492 3.123 -12.281 1 89.19 119 SER B O 1
ATOM 1996 N N . THR B 1 120 ? -8.742 2.062 -10.562 1 90.12 120 THR B N 1
ATOM 1997 C CA . THR B 1 120 ? -9.008 3.123 -9.594 1 90.12 120 THR B CA 1
ATOM 1998 C C . THR B 1 120 ? -7.699 3.705 -9.062 1 90.12 120 THR B C 1
ATOM 2000 O O . THR B 1 120 ? -6.75 2.967 -8.797 1 90.12 120 THR B O 1
ATOM 2003 N N . LYS B 1 121 ? -7.719 5.043 -8.969 1 92.44 121 LYS B N 1
ATOM 2004 C CA . LYS B 1 121 ? -6.535 5.711 -8.438 1 92.44 121 LYS B CA 1
ATOM 2005 C C . LYS B 1 121 ? -6.34 5.383 -6.961 1 92.44 121 LYS B C 1
ATOM 2007 O O . LYS B 1 121 ? -7.301 5.352 -6.191 1 92.44 121 LYS B O 1
ATOM 2012 N N . VAL B 1 122 ? -5.125 5.199 -6.59 1 94.44 122 VAL B N 1
ATOM 2013 C CA . VAL B 1 122 ? -4.77 4.77 -5.242 1 94.44 122 VAL B CA 1
ATOM 2014 C C . VAL B 1 122 ? -5.211 5.82 -4.23 1 94.44 122 VAL B C 1
ATOM 2016 O O . VAL B 1 122 ? -5.84 5.496 -3.219 1 94.44 122 VAL B O 1
ATOM 2019 N N . PRO B 1 123 ? -5.02 7.184 -4.488 1 94.25 123 PRO B N 1
ATOM 2020 C CA . PRO B 1 123 ? -5.461 8.172 -3.506 1 94.25 123 PRO B CA 1
ATOM 2021 C C . PRO B 1 123 ? -6.965 8.117 -3.246 1 94.25 123 PRO B C 1
ATOM 2023 O O . PRO B 1 123 ? -7.414 8.367 -2.123 1 94.25 123 PRO B O 1
ATOM 2026 N N . ALA B 1 124 ? -7.746 7.793 -4.266 1 95.69 124 ALA B N 1
ATOM 2027 C CA . ALA B 1 124 ? -9.195 7.684 -4.09 1 95.69 124 ALA B CA 1
ATOM 2028 C C . ALA B 1 124 ? -9.547 6.527 -3.158 1 95.69 124 ALA B C 1
ATOM 2030 O O . ALA B 1 124 ? -10.422 6.66 -2.301 1 95.69 124 ALA B O 1
ATOM 2031 N N . LEU B 1 125 ? -8.867 5.43 -3.314 1 97.06 125 LEU B N 1
ATOM 2032 C CA . LEU B 1 125 ? -9.102 4.277 -2.447 1 97.06 125 LEU B CA 1
ATOM 2033 C C . LEU B 1 125 ? -8.672 4.582 -1.016 1 97.06 125 LEU B C 1
ATOM 2035 O O . LEU B 1 125 ? -9.336 4.172 -0.063 1 97.06 125 LEU B O 1
ATOM 2039 N N . GLU B 1 126 ? -7.535 5.277 -0.862 1 96.38 126 GLU B N 1
ATOM 2040 C CA . GLU B 1 126 ? -7.09 5.699 0.464 1 96.38 126 GLU B CA 1
ATOM 2041 C C . GLU B 1 126 ? -8.148 6.562 1.148 1 96.38 126 GLU B C 1
ATOM 2043 O O . GLU B 1 126 ? -8.43 6.383 2.334 1 96.38 126 GLU B O 1
ATOM 2048 N N . HIS B 1 127 ? -8.617 7.469 0.38 1 95.31 127 HIS B N 1
ATOM 2049 C CA . HIS B 1 127 ? -9.633 8.367 0.916 1 95.31 127 HIS B CA 1
ATOM 2050 C C . HIS B 1 127 ? -10.883 7.598 1.335 1 95.31 127 HIS B C 1
ATOM 2052 O O . HIS B 1 127 ? -11.43 7.844 2.41 1 95.31 127 HIS B O 1
ATOM 2058 N N . ALA B 1 128 ? -11.336 6.707 0.521 1 97.69 128 ALA B N 1
ATOM 2059 C CA . ALA B 1 128 ? -12.508 5.887 0.833 1 97.69 128 ALA B CA 1
ATOM 2060 C C . ALA B 1 128 ? -12.297 5.094 2.117 1 97.69 128 ALA B C 1
ATOM 2062 O O . ALA B 1 128 ? -13.188 5.035 2.973 1 97.69 128 ALA B O 1
ATOM 2063 N N . LEU B 1 129 ? -11.156 4.48 2.254 1 97.25 129 LEU B N 1
ATOM 2064 C CA . LEU B 1 129 ? -10.828 3.732 3.465 1 97.25 129 LEU B CA 1
ATOM 2065 C C . LEU B 1 129 ? -10.852 4.641 4.688 1 97.25 129 LEU B C 1
ATOM 2067 O O . LEU B 1 129 ? -11.375 4.266 5.738 1 97.25 129 LEU B O 1
ATOM 2071 N N . HIS B 1 130 ? -10.305 5.824 4.496 1 95 130 HIS B N 1
ATOM 2072 C CA . HIS B 1 130 ? -10.281 6.797 5.582 1 95 130 HIS B CA 1
ATOM 2073 C C . HIS B 1 130 ? -11.695 7.156 6.031 1 95 130 HIS B C 1
ATOM 2075 O O . HIS B 1 130 ? -11.969 7.23 7.23 1 95 130 HIS B O 1
ATOM 2081 N N . ILE B 1 131 ? -12.594 7.367 5.07 1 95.44 131 ILE B N 1
ATOM 2082 C CA . ILE B 1 131 ? -13.984 7.711 5.359 1 95.44 131 ILE B CA 1
ATOM 2083 C C . ILE B 1 131 ? -14.633 6.59 6.164 1 95.44 131 ILE B C 1
ATOM 2085 O O . ILE B 1 131 ? -15.5 6.844 7.008 1 95.44 131 ILE B O 1
ATOM 2089 N N . LEU B 1 132 ? -14.18 5.41 5.988 1 96.94 132 LEU B N 1
ATOM 2090 C CA . LEU B 1 132 ? -14.727 4.262 6.699 1 96.94 132 LEU B CA 1
ATOM 2091 C C . LEU B 1 132 ? -13.945 3.986 7.977 1 96.94 132 LEU B C 1
ATOM 2093 O O . LEU B 1 132 ? -14.109 2.934 8.602 1 96.94 132 LEU B O 1
ATOM 2097 N N . GLY B 1 133 ? -13.031 4.863 8.352 1 94.56 133 GLY B N 1
ATOM 2098 C CA . GLY B 1 133 ? -12.32 4.758 9.617 1 94.56 133 GLY B CA 1
ATOM 2099 C C . GLY B 1 133 ? -11.133 3.816 9.555 1 94.56 133 GLY B C 1
ATOM 2100 O O . GLY B 1 133 ? -10.766 3.199 10.555 1 94.56 133 GLY B O 1
ATOM 2101 N N . LYS B 1 134 ? -10.539 3.656 8.344 1 96.38 134 LYS B N 1
ATOM 2102 C CA . LYS B 1 134 ? -9.406 2.754 8.172 1 96.38 134 LYS B CA 1
ATOM 2103 C C . LYS B 1 134 ? -8.172 3.508 7.68 1 96.38 134 LYS B C 1
ATOM 2105 O O . LYS B 1 134 ? -8.289 4.434 6.871 1 96.38 134 LYS B O 1
ATOM 2110 N N . ARG B 1 135 ? -7.016 3.131 8.141 1 94.94 135 ARG B N 1
ATOM 2111 C CA . ARG B 1 135 ? -5.727 3.631 7.676 1 94.94 135 ARG B CA 1
ATOM 2112 C C . ARG B 1 135 ? -4.992 2.572 6.859 1 94.94 135 ARG B C 1
ATOM 2114 O O . ARG B 1 135 ? -4.773 1.455 7.332 1 94.94 135 ARG B O 1
ATOM 2121 N N . ALA B 1 136 ? -4.711 2.93 5.676 1 96.5 136 ALA B N 1
ATOM 2122 C CA . ALA B 1 136 ? -3.861 2.08 4.844 1 96.5 136 ALA B CA 1
ATOM 2123 C C . ALA B 1 136 ? -2.391 2.449 5.008 1 96.5 136 ALA B C 1
ATOM 2125 O O . ALA B 1 136 ? -2.033 3.629 4.984 1 96.5 136 ALA B O 1
ATOM 2126 N N . GLU B 1 137 ? -1.552 1.415 5.176 1 96.75 137 GLU B N 1
ATOM 2127 C CA . GLU B 1 137 ? -0.119 1.628 5.363 1 96.75 137 GLU B CA 1
ATOM 2128 C C . GLU B 1 137 ? 0.698 0.685 4.484 1 96.75 137 GLU B C 1
ATOM 2130 O O . GLU B 1 137 ? 0.322 -0.473 4.289 1 96.75 137 GLU B O 1
ATOM 2135 N N . LEU B 1 138 ? 1.767 1.246 3.992 1 97.06 138 LEU B N 1
ATOM 2136 C CA . LEU B 1 138 ? 2.707 0.42 3.244 1 97.06 138 LEU B CA 1
ATOM 2137 C C . LEU B 1 138 ? 3.77 -0.166 4.168 1 97.06 138 LEU B C 1
ATOM 2139 O O . LEU B 1 138 ? 4.348 0.55 4.992 1 97.06 138 LEU B O 1
ATOM 2143 N N . ARG B 1 139 ? 4.012 -1.394 4.035 1 95.69 139 ARG B N 1
ATOM 2144 C CA . ARG B 1 139 ? 5.172 -2.062 4.621 1 95.69 139 ARG B CA 1
ATOM 2145 C C . ARG B 1 139 ? 6.059 -2.664 3.537 1 95.69 139 ARG B C 1
ATOM 2147 O O . ARG B 1 139 ? 5.562 -3.154 2.521 1 95.69 139 ARG B O 1
ATOM 2154 N N . VAL B 1 140 ? 7.32 -2.555 3.752 1 96.75 140 VAL B N 1
ATOM 2155 C CA . VAL B 1 140 ? 8.266 -3.096 2.783 1 96.75 140 VAL B CA 1
ATOM 2156 C C . VAL B 1 140 ? 9.258 -4.02 3.49 1 96.75 140 VAL B C 1
ATOM 2158 O O . VAL B 1 140 ? 9.867 -3.639 4.492 1 96.75 140 VAL B O 1
ATOM 2161 N N . ASN B 1 141 ? 9.383 -5.148 2.982 1 94.69 141 ASN B N 1
ATOM 2162 C CA . ASN B 1 141 ? 10.266 -6.172 3.533 1 94.69 141 ASN B CA 1
ATOM 2163 C C . ASN B 1 141 ? 11.195 -6.746 2.469 1 94.69 141 ASN B C 1
ATOM 2165 O O . ASN B 1 141 ? 10.961 -6.562 1.273 1 94.69 141 ASN B O 1
ATOM 2169 N N . GLY B 1 142 ? 12.32 -7.375 2.982 1 92.75 142 GLY B N 1
ATOM 2170 C CA . GLY B 1 142 ? 13.141 -8.133 2.053 1 92.75 142 GLY B CA 1
ATOM 2171 C C . GLY B 1 142 ? 12.469 -9.406 1.564 1 92.75 142 GLY B C 1
ATOM 2172 O O . GLY B 1 142 ? 11.641 -9.992 2.271 1 92.75 142 GLY B O 1
ATOM 2173 N N . LEU B 1 143 ? 12.742 -9.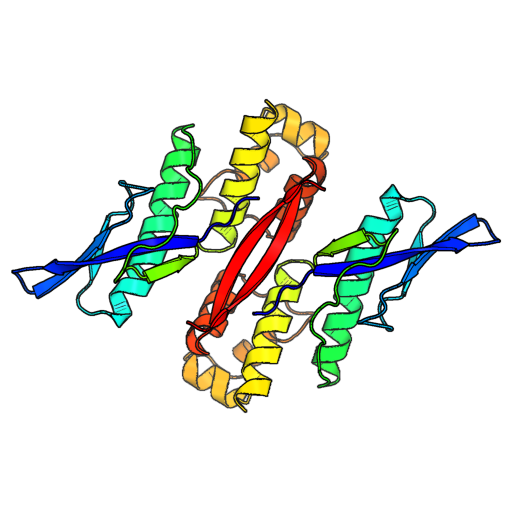75 0.318 1 87.5 143 LEU B N 1
ATOM 2174 C CA . LEU B 1 143 ? 12.227 -11 -0.223 1 87.5 143 LEU B CA 1
ATOM 2175 C C . LEU B 1 143 ? 13 -12.188 0.33 1 87.5 143 LEU B C 1
ATOM 2177 O O . LEU B 1 143 ? 14.211 -12.094 0.56 1 87.5 143 LEU B O 1
#

Solvent-accessible surface area (backbone atoms only — not comparable to full-atom values): 155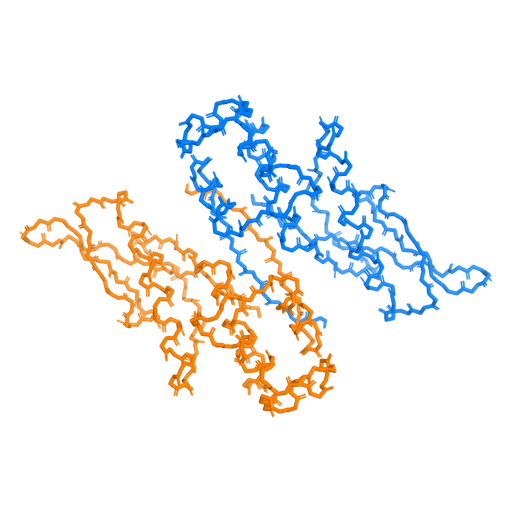41 Å² total; per-residue (Å²): 118,46,54,41,45,34,37,30,40,72,38,82,35,93,90,58,34,29,36,33,38,23,84,76,44,70,74,16,55,49,66,25,74,43,72,75,49,34,54,58,45,45,30,52,26,42,40,53,32,51,43,48,28,60,74,69,70,48,86,77,74,74,50,59,82,66,54,93,86,39,43,80,41,40,31,49,59,73,57,38,50,35,48,50,43,53,50,52,26,62,75,68,68,51,47,58,63,55,48,7,60,76,70,71,50,54,50,67,60,40,46,38,57,66,32,80,88,43,92,60,61,64,69,59,53,51,50,54,29,42,76,72,44,30,41,64,32,44,35,39,35,78,108,118,48,54,40,45,35,35,30,40,71,38,82,35,95,90,60,35,28,35,34,37,23,84,75,44,71,74,16,54,50,65,22,76,45,72,75,49,35,55,57,42,45,29,54,26,43,40,52,34,52,45,50,28,59,75,67,70,49,86,77,71,74,49,59,82,66,54,92,84,39,41,82,42,39,30,49,59,73,56,38,49,35,49,50,45,51,50,54,26,62,75,68,68,52,48,58,61,55,48,6,60,75,70,72,48,55,52,69,59,40,49,38,56,66,31,80,87,41,92,60,61,64,69,59,52,53,48,52,30,42,76,72,46,31,41,63,33,44,35,37,35,77,108

Sequence (286 aa):
MHAFVYPIALIDDPDGGFVVACRDLPEAITQAENRAQALEEAEGALQAAIEMRIQDGTAIPTASRPRRGELLVAVPIGTAMKAALYLAMREQGVSKSELARRLGVNEKEARRMLDPRHSTKVPALEHALHILGKRAELRVNGLMHAFVYPIALIDDPDGGFVVACRDLPEAITQAENRAQALEEAEGALQAAIEMRIQDGTAIPTASRPRRGELLVAVPIGTAMKAALYLAMREQGVSKSELARRLGVNEKEARRMLDPRHSTKVPALEHALHILGKRAELRVNGL

Nearest PDB structures (foldseek):
  6u0i-assembly1_B  TM=8.664E-01  e=1.438E-12  Escherichia coli str. K-12 substr. DH10B
  3f52-assembly1_E  TM=8.146E-01  e=2.696E-02  Corynebacterium glutamicum
  3f51-assembly1_A  TM=8.135E-01  e=3.792E-02  Corynebacterium glutamicum
  6af4-assembly2_F  TM=7.488E-01  e=2.547E-02  Streptococcus pneumoniae TIGR4
  5woq-assembly2_C  TM=8.108E-01  e=1.863E-01  Mycolicibacterium smegmatis MC2 155

InterPro domains:
  IPR010982 Lambda repressor-like, DNA-binding domain superfamily [SSF47413] (82-141)
  IPR031807 HicB-like antitoxin of toxin-antitoxin system [PF15970] (6-84)
  IPR035069 Antitoxin HicB/UPF0150 [SSF143100] (4-64)